Protein AF-A0A937IEF8-F1 (afdb_monomer_lite)

Foldseek 3Di:
DPDPPQADDDFDDDQLDDPFLLAQEEEEAEADCVVVVLLRVLLQLLLVVLCVVSVPPHYYYYDHNPDDDPDDPRHQYEEDQDPVSQAVVLVVAEDLSYEYDDDHDGYAYDHPLLLQLQVQVQVVCVVVVAQEAEEEEPCRVVCVVSHDPNHHYHYQDPPDDLVSLCVSFCQVVQVVVVVVVCVVDPDDDDRARDGDPSHQEYEYEYQEQVRLLSSLCSQCPVRVHDHAAEYECSNYQWDHDPCSCVVSVYKYQWFDDPQPPHGGVSSSLSSQNSNVSNVVSVCSSSPHAAWGQTRTFIWGDDSGYIRTHGHID

pLDDT: mean 86.47, std 10.02, range [25.86, 97.69]

Secondary structure (DSSP, 8-state):
----TTS--------TT-S----SEEEEEE--TTTSHHHHHHHHHHHHHHHHHTT--SEEEEEETTS-----TTPEEE---SHHHHHHHHTT---TTEEBSS--SSS-BPPPHHHHHHHHHHHHHHHHT-SEEEEESTTHHHHGGGS-TTSEEEEPPSSP-HHHHHHHTTHHHHHHHHHHHHHH-SS-PPP-----SS--EEEE--SSHHHHHHHHHIIIIIT---PEEEEE-TT-SBPPPHHHHHHHTEEEEE--S--TTTTBHHHHHHHHHHHHHHHHHHHHHTT--EEEE-SS-EEEE-SS-EEEE-EE-

Structure (mmCIF, N/CA/C/O backbone):
data_AF-A0A937IEF8-F1
#
_entry.id   AF-A0A937IEF8-F1
#
loop_
_atom_site.group_PDB
_atom_site.id
_atom_site.type_symbol
_atom_site.label_atom_id
_atom_site.label_alt_id
_atom_site.label_comp_id
_atom_site.label_asym_id
_atom_site.label_entity_id
_atom_site.label_seq_id
_atom_site.pdbx_PDB_ins_code
_atom_site.Cartn_x
_atom_site.Cartn_y
_atom_site.Cartn_z
_atom_site.occupancy
_atom_site.B_iso_or_equiv
_atom_site.auth_seq_id
_atom_site.auth_comp_id
_atom_site.auth_asym_id
_atom_site.auth_atom_id
_atom_site.pdbx_PDB_model_num
ATOM 1 N N . MET A 1 1 ? -22.829 -6.798 -10.443 1.00 25.86 1 MET A N 1
ATOM 2 C CA . MET A 1 1 ? -22.342 -7.378 -9.174 1.00 25.86 1 MET A CA 1
ATOM 3 C C . MET A 1 1 ? -21.282 -6.442 -8.623 1.00 25.86 1 MET A C 1
ATOM 5 O O . MET A 1 1 ? -20.379 -6.134 -9.391 1.00 25.86 1 MET A O 1
ATOM 9 N N . PRO A 1 2 ? -21.373 -5.938 -7.384 1.00 32.66 2 PRO A N 1
ATOM 10 C CA . PRO A 1 2 ? -20.267 -5.210 -6.787 1.00 32.66 2 PRO A CA 1
ATOM 11 C C . PRO A 1 2 ? -19.342 -6.242 -6.138 1.00 32.66 2 PRO A C 1
ATOM 13 O O . PRO A 1 2 ? -19.541 -6.623 -4.990 1.00 32.66 2 PRO A O 1
ATOM 16 N N . ILE A 1 3 ? -18.393 -6.757 -6.919 1.00 44.50 3 ILE A N 1
ATOM 17 C CA . ILE A 1 3 ? -17.233 -7.464 -6.370 1.00 44.50 3 ILE A CA 1
ATOM 18 C C . ILE A 1 3 ? -16.432 -6.421 -5.584 1.00 44.50 3 ILE A C 1
ATOM 20 O O . ILE A 1 3 ? -16.375 -5.254 -5.980 1.00 44.50 3 ILE A O 1
ATOM 24 N N . ASP A 1 4 ? -15.865 -6.809 -4.448 1.00 53.78 4 ASP A N 1
ATOM 25 C CA . ASP A 1 4 ? -14.920 -5.972 -3.723 1.00 53.78 4 ASP A CA 1
ATOM 26 C C . ASP A 1 4 ? -13.723 -5.650 -4.614 1.00 53.78 4 ASP A C 1
ATOM 28 O O . ASP A 1 4 ? -12.786 -6.432 -4.723 1.00 53.78 4 ASP A O 1
ATOM 32 N N . ASN A 1 5 ? -13.758 -4.485 -5.273 1.00 70.44 5 ASN A N 1
ATOM 33 C CA . ASN A 1 5 ? -12.730 -4.092 -6.240 1.00 70.44 5 ASN A CA 1
ATOM 34 C C . ASN A 1 5 ? -11.321 -4.027 -5.631 1.00 70.44 5 ASN A C 1
ATOM 36 O O . ASN A 1 5 ? -10.366 -3.989 -6.396 1.00 70.44 5 ASN A O 1
ATOM 40 N N . LEU A 1 6 ? -11.194 -4.038 -4.299 1.00 80.00 6 LEU A N 1
ATOM 41 C CA . LEU A 1 6 ? -9.928 -4.009 -3.568 1.00 80.00 6 LEU A CA 1
ATOM 42 C C . LEU A 1 6 ? -9.452 -5.387 -3.080 1.00 80.00 6 LEU A C 1
ATOM 44 O 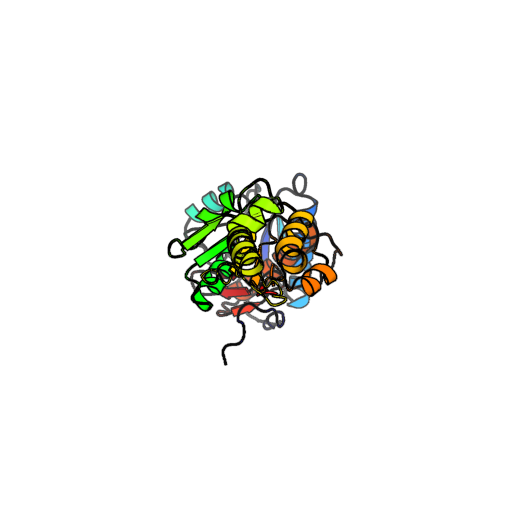O . LEU A 1 6 ? -8.317 -5.484 -2.642 1.00 80.00 6 LEU A O 1
ATOM 48 N N . ALA A 1 7 ? -10.256 -6.448 -3.156 1.00 85.56 7 ALA A N 1
ATOM 49 C CA . ALA A 1 7 ? -9.794 -7.780 -2.765 1.00 85.56 7 ALA A CA 1
ATOM 50 C C . ALA A 1 7 ? -8.836 -8.332 -3.827 1.00 85.56 7 ALA A C 1
ATOM 52 O O . ALA A 1 7 ? -9.079 -8.160 -5.029 1.00 85.56 7 ALA A O 1
ATOM 53 N N . PHE A 1 8 ? -7.765 -9.012 -3.421 1.00 85.50 8 PHE A N 1
ATOM 54 C CA . PHE A 1 8 ? -6.943 -9.740 -4.384 1.00 85.50 8 PHE A CA 1
ATOM 55 C C . PHE A 1 8 ? -7.647 -10.988 -4.866 1.00 85.50 8 PHE A C 1
ATOM 57 O O . PHE A 1 8 ? -8.288 -11.717 -4.117 1.00 85.50 8 PHE A O 1
ATOM 64 N N . THR A 1 9 ? -7.521 -11.216 -6.162 1.00 83.00 9 THR A N 1
ATOM 65 C CA . THR A 1 9 ? -8.141 -12.347 -6.843 1.00 83.00 9 THR A CA 1
ATOM 66 C C . THR A 1 9 ? -7.096 -13.089 -7.650 1.00 83.00 9 THR A C 1
ATOM 68 O O . THR A 1 9 ? -7.015 -14.309 -7.580 1.00 83.00 9 THR A O 1
ATOM 71 N N . THR A 1 10 ? -6.279 -12.352 -8.399 1.00 85.50 10 THR A N 1
ATOM 72 C CA . THR A 1 10 ? -5.110 -12.853 -9.117 1.00 85.50 10 THR A CA 1
ATOM 73 C C . THR A 1 10 ? -4.341 -11.679 -9.732 1.00 85.50 10 THR A C 1
ATOM 75 O O . THR A 1 10 ? -4.864 -10.562 -9.821 1.00 85.50 10 THR A O 1
ATOM 78 N N . ILE A 1 11 ? -3.124 -11.942 -10.204 1.00 88.44 11 ILE A N 1
ATOM 79 C CA . ILE A 1 11 ? -2.364 -11.018 -11.051 1.00 88.44 11 ILE A CA 1
ATOM 80 C C . ILE A 1 11 ? -3.044 -10.923 -12.418 1.00 88.44 11 ILE A C 1
ATOM 82 O O . ILE A 1 11 ? -3.537 -11.910 -12.967 1.00 88.44 11 ILE A O 1
ATOM 86 N N . SER A 1 12 ? -3.037 -9.737 -13.017 1.00 87.62 12 SER A N 1
ATOM 87 C CA . SER A 1 12 ? -3.538 -9.555 -14.377 1.00 87.62 12 SER A CA 1
ATOM 88 C C . SER A 1 12 ? -2.744 -10.355 -15.406 1.00 87.62 12 SER A C 1
ATOM 90 O O . SER A 1 12 ? -1.527 -10.234 -15.523 1.00 87.62 12 SER A O 1
ATOM 92 N N . ASN A 1 13 ? -3.461 -11.131 -16.219 1.00 85.94 13 ASN A N 1
ATOM 93 C CA . ASN A 1 13 ? -2.874 -11.860 -17.335 1.00 85.94 13 ASN A CA 1
ATOM 94 C C . ASN A 1 13 ? -2.658 -10.919 -18.529 1.00 85.94 13 ASN A C 1
ATOM 96 O O . ASN A 1 13 ? -3.552 -10.718 -19.353 1.00 85.94 13 ASN A O 1
ATOM 100 N N . VAL A 1 14 ? -1.469 -10.326 -18.607 1.00 83.88 14 VAL A N 1
ATOM 101 C CA . VAL A 1 14 ? -1.066 -9.470 -19.726 1.00 83.88 14 VAL A CA 1
ATOM 102 C C . VAL A 1 14 ? -0.549 -10.336 -20.889 1.00 83.88 14 VAL A C 1
ATOM 104 O O . VAL A 1 14 ? 0.192 -11.293 -20.646 1.00 83.88 14 VAL A O 1
ATOM 107 N N . PRO A 1 15 ? -0.906 -10.045 -22.160 1.00 81.81 15 PRO A N 1
ATOM 108 C CA . PRO A 1 15 ? -0.427 -10.823 -23.301 1.00 81.81 15 PRO A CA 1
ATOM 109 C C . PRO A 1 15 ? 1.106 -10.890 -23.351 1.00 81.81 15 PRO A C 1
ATOM 111 O O . PRO A 1 15 ? 1.778 -9.872 -23.461 1.00 81.81 15 PRO A O 1
ATOM 114 N N . LYS A 1 16 ? 1.655 -12.108 -23.309 1.00 74.75 16 LYS A N 1
ATOM 115 C CA . LYS A 1 16 ? 3.094 -12.375 -23.102 1.00 74.75 16 LYS A CA 1
ATOM 116 C C . LYS A 1 16 ? 3.974 -12.236 -24.355 1.00 74.75 16 LYS A C 1
ATOM 118 O O . LYS A 1 16 ? 5.157 -12.525 -24.312 1.00 74.75 16 LYS A O 1
ATOM 123 N N . ASN A 1 17 ? 3.394 -11.906 -25.508 1.00 62.78 17 ASN A N 1
ATOM 124 C CA . ASN A 1 17 ? 4.082 -11.893 -26.807 1.00 62.78 17 ASN A CA 1
ATOM 125 C C . ASN A 1 17 ? 3.582 -10.735 -27.678 1.00 62.78 17 ASN A C 1
ATOM 127 O O . ASN A 1 17 ? 3.226 -10.924 -28.841 1.00 62.78 17 ASN A O 1
ATOM 131 N N . LEU A 1 18 ? 3.508 -9.534 -27.109 1.00 66.69 18 LEU A N 1
ATOM 132 C CA . LEU A 1 18 ? 3.178 -8.347 -27.890 1.00 66.69 18 LEU A CA 1
ATOM 133 C C . LEU A 1 18 ? 4.360 -8.021 -28.815 1.00 66.69 18 LEU A C 1
ATOM 135 O O . LEU A 1 18 ? 5.498 -7.871 -28.373 1.00 66.69 18 LEU A O 1
ATOM 139 N N . THR A 1 19 ? 4.096 -7.986 -30.122 1.00 55.12 19 THR A N 1
ATOM 140 C CA . THR A 1 19 ? 5.089 -7.754 -31.186 1.00 55.12 19 THR A CA 1
ATOM 141 C C . THR A 1 19 ? 5.576 -6.305 -31.266 1.00 55.12 19 THR A C 1
ATOM 143 O O . THR A 1 19 ? 6.507 -6.029 -32.013 1.00 55.12 19 THR A O 1
ATOM 146 N N . GLU A 1 20 ? 4.981 -5.391 -30.495 1.00 52.16 20 GLU A N 1
ATOM 147 C CA . GLU A 1 20 ? 5.151 -3.940 -30.627 1.00 52.16 20 GLU A CA 1
ATOM 148 C C . GLU A 1 20 ? 5.401 -3.253 -29.271 1.00 52.16 20 GLU A C 1
ATOM 150 O O . GLU A 1 20 ? 4.732 -2.282 -28.914 1.00 52.16 20 GLU A O 1
ATOM 155 N N . SER A 1 21 ? 6.389 -3.723 -28.501 1.00 57.34 21 SER A N 1
ATOM 156 C CA . SER A 1 21 ? 6.986 -2.838 -27.492 1.00 57.34 21 SER A CA 1
ATOM 157 C C . SER A 1 21 ? 7.735 -1.733 -28.236 1.00 57.34 21 SER A C 1
ATOM 159 O O . SER A 1 21 ? 8.748 -1.997 -28.881 1.00 57.34 21 SER A O 1
ATOM 161 N N . ASN A 1 22 ? 7.251 -0.492 -28.147 1.00 62.25 22 ASN A N 1
ATOM 162 C CA . ASN A 1 22 ? 7.941 0.676 -28.708 1.00 62.25 22 ASN A CA 1
ATOM 163 C C . ASN A 1 22 ? 9.268 0.993 -27.989 1.00 62.25 22 ASN A C 1
ATOM 165 O O . ASN A 1 22 ? 10.046 1.811 -28.479 1.00 62.25 22 ASN A O 1
ATOM 169 N N . ALA A 1 23 ? 9.512 0.383 -26.826 1.00 69.62 23 ALA A N 1
ATOM 170 C CA . ALA A 1 23 ? 10.739 0.562 -26.065 1.00 69.62 23 ALA A CA 1
ATOM 171 C C . ALA A 1 23 ? 11.832 -0.379 -26.580 1.00 69.62 23 ALA A C 1
ATOM 173 O O . ALA A 1 23 ? 11.565 -1.567 -26.766 1.00 69.62 23 ALA A O 1
ATOM 174 N N . PHE A 1 24 ? 13.059 0.118 -26.763 1.00 77.12 24 PHE A N 1
ATOM 175 C CA . PHE A 1 24 ? 14.218 -0.738 -27.058 1.00 77.12 24 PHE A CA 1
ATOM 176 C C . PHE A 1 24 ? 14.724 -1.461 -25.809 1.00 77.12 24 PHE A C 1
ATOM 178 O O . PHE A 1 24 ? 15.060 -2.645 -25.876 1.00 77.12 24 PHE A O 1
ATOM 185 N N . GLU A 1 25 ? 14.724 -0.768 -24.674 1.00 90.44 25 GLU A N 1
ATOM 186 C CA . GLU A 1 25 ? 15.178 -1.260 -23.376 1.00 90.44 25 GLU A CA 1
ATOM 187 C C . GLU A 1 25 ? 14.359 -0.634 -22.242 1.00 90.44 25 GLU A C 1
ATOM 189 O O . GLU A 1 25 ? 13.791 0.451 -22.399 1.00 90.44 25 GLU A O 1
ATOM 194 N N . TYR A 1 26 ? 14.324 -1.322 -21.105 1.00 94.19 26 TYR A N 1
ATOM 195 C CA . TYR A 1 26 ? 13.776 -0.820 -19.851 1.00 94.19 26 TYR A CA 1
ATOM 196 C C . TYR A 1 26 ? 14.929 -0.440 -18.923 1.00 94.19 26 TYR A C 1
ATOM 198 O O . TYR A 1 26 ? 15.810 -1.258 -18.650 1.00 94.19 26 TYR A O 1
ATOM 206 N N . ILE A 1 27 ? 14.925 0.803 -18.456 1.00 95.06 27 ILE A N 1
ATOM 207 C CA . ILE A 1 27 ? 15.936 1.372 -17.568 1.00 95.06 27 ILE A CA 1
ATOM 208 C C . ILE A 1 27 ? 15.279 1.614 -16.216 1.00 95.06 27 ILE A C 1
ATOM 210 O O . ILE A 1 27 ? 14.333 2.391 -16.121 1.00 95.06 27 ILE A O 1
ATOM 214 N N . PHE A 1 28 ? 15.796 0.966 -15.182 1.00 96.38 28 PHE A N 1
ATOM 215 C CA . PHE A 1 28 ? 15.366 1.157 -13.805 1.00 96.38 28 PHE A CA 1
ATOM 216 C C . PHE A 1 28 ? 16.394 2.008 -13.066 1.00 96.38 28 PHE A C 1
ATOM 218 O O . PHE A 1 28 ? 17.543 1.593 -12.911 1.00 96.38 28 PHE A O 1
ATOM 225 N N . LEU A 1 29 ? 15.962 3.185 -12.626 1.00 95.00 29 LEU A N 1
ATOM 226 C CA . LEU A 1 29 ? 16.678 4.056 -11.704 1.00 95.00 29 LEU A CA 1
ATOM 227 C C . LEU A 1 29 ? 16.334 3.619 -10.281 1.00 95.00 29 LEU A C 1
ATOM 229 O O . LEU A 1 29 ? 15.196 3.795 -9.840 1.00 95.00 29 LEU A O 1
ATOM 233 N N . ILE A 1 30 ? 17.287 2.986 -9.607 1.00 94.50 30 ILE A N 1
ATOM 234 C CA . ILE A 1 30 ? 17.111 2.403 -8.274 1.00 94.50 30 ILE A CA 1
ATOM 235 C C . ILE A 1 30 ? 17.927 3.181 -7.235 1.00 94.50 30 ILE A C 1
ATOM 237 O O . ILE A 1 30 ? 18.973 3.716 -7.597 1.00 94.50 30 ILE A O 1
ATOM 241 N N . PRO A 1 31 ? 17.500 3.221 -5.960 1.00 91.88 31 PRO A N 1
ATOM 242 C CA . PRO A 1 31 ? 18.280 3.837 -4.889 1.00 91.88 31 PRO A CA 1
ATOM 243 C C . PRO A 1 31 ? 19.665 3.201 -4.764 1.00 91.88 31 PRO A C 1
ATOM 245 O O . PRO A 1 31 ? 19.801 1.994 -5.025 1.00 91.88 31 PRO A O 1
ATOM 248 N N . ASP A 1 32 ? 20.653 3.983 -4.311 1.00 83.88 32 ASP A N 1
ATOM 249 C CA . ASP A 1 32 ? 22.037 3.525 -4.144 1.00 83.88 32 ASP A CA 1
ATOM 250 C C . ASP A 1 32 ? 22.063 2.198 -3.361 1.00 83.88 32 ASP A C 1
ATOM 252 O O . ASP A 1 32 ? 21.677 2.157 -2.184 1.00 83.88 32 ASP A O 1
ATOM 256 N N . PRO A 1 33 ? 22.510 1.091 -3.986 1.00 80.56 33 PRO A N 1
ATOM 257 C CA . PRO A 1 33 ? 22.606 -0.199 -3.320 1.00 80.56 33 PRO A CA 1
ATOM 258 C C . PRO A 1 33 ? 23.505 -0.190 -2.078 1.00 80.56 33 PRO A C 1
ATOM 260 O O . PRO A 1 33 ? 23.345 -1.068 -1.237 1.00 80.56 33 PRO A O 1
ATOM 263 N N . ASN A 1 34 ? 24.427 0.770 -1.934 1.00 81.62 34 ASN A N 1
ATOM 264 C CA . ASN A 1 34 ? 25.261 0.889 -0.735 1.00 81.62 34 ASN A CA 1
ATOM 265 C C . ASN A 1 34 ? 24.474 1.391 0.485 1.00 81.62 34 ASN A C 1
ATOM 267 O O . ASN A 1 34 ? 24.792 1.018 1.613 1.00 81.62 34 ASN A O 1
ATOM 271 N N . GLU A 1 35 ? 23.454 2.225 0.273 1.00 83.81 35 GLU A N 1
ATOM 272 C CA . GLU A 1 35 ? 22.606 2.764 1.344 1.00 83.81 35 GLU A CA 1
ATOM 273 C C . GLU A 1 35 ? 21.341 1.918 1.550 1.00 83.81 35 GLU A C 1
ATOM 275 O O . GLU A 1 35 ? 20.875 1.739 2.676 1.00 83.81 35 GLU A O 1
ATOM 280 N N . TYR A 1 36 ? 20.808 1.345 0.466 1.00 88.19 36 TYR A N 1
ATOM 281 C CA . TYR A 1 36 ? 19.521 0.650 0.436 1.00 88.19 36 TYR A CA 1
ATOM 282 C C . TYR A 1 36 ? 19.637 -0.789 -0.088 1.00 88.19 36 TYR A C 1
ATOM 284 O O . TYR A 1 36 ? 18.759 -1.263 -0.811 1.00 88.19 36 TYR A O 1
ATOM 292 N N . GLU A 1 37 ? 20.697 -1.512 0.298 1.00 87.94 37 GLU A N 1
ATOM 293 C CA . GLU A 1 37 ? 21.050 -2.846 -0.227 1.00 87.94 37 GLU A CA 1
ATOM 294 C C . GLU A 1 37 ? 19.859 -3.810 -0.284 1.00 87.94 37 GLU A C 1
ATOM 296 O O . GLU A 1 37 ? 19.579 -4.406 -1.329 1.00 87.94 37 GLU A O 1
ATOM 301 N N . SER A 1 38 ? 19.124 -3.940 0.827 1.00 89.88 38 SER A N 1
ATOM 302 C CA . SER A 1 38 ? 17.963 -4.831 0.906 1.00 89.88 38 SER A CA 1
ATOM 303 C C . SER A 1 38 ? 16.890 -4.408 -0.098 1.00 89.88 38 SER A C 1
ATOM 305 O O . SER A 1 38 ? 16.523 -5.191 -0.975 1.00 89.88 38 SER A O 1
ATOM 307 N N . PHE A 1 39 ? 16.438 -3.152 -0.046 1.00 93.25 39 PHE A N 1
ATOM 308 C CA . PHE A 1 39 ? 15.413 -2.652 -0.962 1.00 93.25 39 PHE A CA 1
ATOM 309 C C . PHE A 1 39 ? 15.813 -2.872 -2.426 1.00 93.25 39 PHE A C 1
ATOM 311 O O . PHE A 1 39 ? 15.083 -3.528 -3.172 1.00 93.25 39 PHE A O 1
ATOM 318 N N . SER A 1 40 ? 17.000 -2.400 -2.815 1.00 94.25 40 SER A N 1
ATOM 319 C CA . SER A 1 40 ? 17.479 -2.452 -4.196 1.00 94.25 40 SER A CA 1
ATOM 320 C C . SER A 1 40 ? 17.654 -3.888 -4.692 1.00 94.25 40 SER A C 1
ATOM 322 O O . SER A 1 40 ? 17.333 -4.175 -5.846 1.00 94.25 40 SER A O 1
ATOM 324 N N . THR A 1 41 ? 18.089 -4.817 -3.838 1.00 94.25 41 THR A N 1
ATOM 325 C CA . THR A 1 41 ? 18.223 -6.238 -4.197 1.00 94.25 41 THR A CA 1
ATOM 326 C C . THR A 1 41 ? 16.864 -6.887 -4.448 1.00 94.25 41 THR A C 1
ATOM 328 O O . THR A 1 41 ? 16.640 -7.482 -5.505 1.00 94.25 41 THR A O 1
ATOM 331 N N . TYR A 1 42 ? 15.927 -6.766 -3.504 1.00 94.81 42 TYR A N 1
ATOM 332 C CA . TYR A 1 42 ? 14.622 -7.421 -3.625 1.00 94.81 42 TYR A CA 1
ATOM 333 C C . TYR A 1 42 ? 13.758 -6.780 -4.710 1.00 94.81 42 TYR A C 1
ATOM 335 O O . TYR A 1 42 ? 13.083 -7.502 -5.442 1.00 94.81 42 TYR A O 1
ATOM 343 N N . TYR A 1 43 ? 13.852 -5.462 -4.896 1.00 96.00 43 TYR A N 1
ATOM 344 C CA . TYR A 1 43 ? 13.233 -4.768 -6.021 1.00 96.00 43 TYR A CA 1
ATOM 345 C C . TYR A 1 43 ? 13.711 -5.325 -7.369 1.00 96.00 43 TYR A C 1
ATOM 347 O O . TYR A 1 43 ? 12.891 -5.730 -8.195 1.00 96.00 43 TYR A O 1
ATOM 355 N N . GLN A 1 44 ? 15.026 -5.450 -7.574 1.00 96.44 44 GLN A N 1
ATOM 356 C CA . GLN A 1 44 ? 15.589 -6.035 -8.797 1.00 96.44 44 GLN A CA 1
ATOM 357 C C . GLN A 1 44 ? 15.127 -7.480 -9.026 1.00 96.44 44 GLN A C 1
ATOM 359 O O . GLN A 1 44 ? 14.772 -7.840 -10.151 1.00 96.44 44 GLN A O 1
ATOM 364 N N . LEU A 1 45 ? 15.071 -8.305 -7.973 1.00 95.75 45 LEU A N 1
ATOM 365 C CA . LEU A 1 45 ? 14.543 -9.672 -8.060 1.00 95.75 45 LEU A CA 1
ATOM 366 C C . LEU A 1 45 ? 13.081 -9.694 -8.529 1.00 95.75 45 LEU A C 1
ATOM 368 O O . LEU A 1 45 ? 12.721 -10.515 -9.374 1.00 95.75 45 LEU A O 1
ATOM 372 N N . GLY A 1 46 ? 12.254 -8.776 -8.024 1.00 96.06 46 GLY A N 1
ATOM 373 C CA . GLY A 1 46 ? 10.865 -8.612 -8.451 1.00 96.06 46 GLY A CA 1
ATOM 374 C C . GLY A 1 46 ? 10.746 -8.245 -9.928 1.00 96.06 46 GLY A C 1
ATOM 375 O O . GLY A 1 46 ? 10.001 -8.887 -10.672 1.00 96.06 46 GLY A O 1
ATOM 376 N N . VAL A 1 47 ? 11.545 -7.268 -10.374 1.00 97.69 47 VAL A N 1
ATOM 377 C CA . VAL A 1 47 ? 11.620 -6.858 -11.786 1.00 97.69 47 VAL A CA 1
ATOM 378 C C . VAL A 1 47 ? 12.006 -8.046 -12.670 1.00 97.69 47 VAL A C 1
ATOM 380 O O . VAL A 1 47 ? 11.367 -8.290 -13.694 1.00 97.69 47 VAL A O 1
ATOM 383 N N . MET A 1 48 ? 13.023 -8.817 -12.273 1.00 97.38 48 MET A N 1
ATOM 384 C CA . MET A 1 48 ? 13.489 -9.979 -13.035 1.00 97.38 48 MET A CA 1
ATOM 385 C C . MET A 1 48 ? 12.449 -11.102 -13.090 1.00 97.38 48 MET A C 1
ATOM 387 O O . MET A 1 48 ? 12.309 -11.750 -14.128 1.00 97.38 48 MET A O 1
ATOM 391 N N . HIS A 1 49 ? 11.678 -11.310 -12.021 1.00 95.44 49 HIS A N 1
ATOM 392 C CA . HIS A 1 49 ? 10.572 -12.266 -12.039 1.00 95.44 49 HIS A CA 1
ATOM 393 C C . HIS A 1 49 ? 9.500 -11.866 -13.058 1.00 95.44 49 HIS A C 1
ATOM 395 O O . HIS A 1 49 ? 9.185 -12.656 -13.948 1.00 95.44 49 HIS A O 1
ATOM 401 N N . ALA A 1 50 ? 9.011 -10.624 -13.005 1.00 94.75 50 ALA A N 1
ATOM 402 C CA . ALA A 1 50 ? 8.038 -10.117 -13.974 1.00 94.75 50 ALA A CA 1
ATOM 403 C C . ALA A 1 50 ? 8.569 -10.177 -15.413 1.00 94.75 50 ALA A C 1
ATOM 405 O O . ALA A 1 50 ? 7.848 -10.569 -16.332 1.00 94.75 50 ALA A O 1
ATOM 406 N N . TYR A 1 51 ? 9.844 -9.834 -15.612 1.00 94.56 51 TYR A N 1
ATOM 407 C CA . TYR A 1 51 ? 10.520 -9.913 -16.905 1.00 94.56 51 TYR A CA 1
ATOM 408 C C . TYR A 1 51 ? 10.441 -11.323 -17.520 1.00 94.56 51 TYR A C 1
ATOM 410 O O . TYR A 1 51 ? 10.086 -11.471 -18.696 1.00 94.56 51 TYR A O 1
ATOM 418 N N . MET A 1 52 ? 10.708 -12.358 -16.716 1.00 93.19 52 MET A N 1
ATOM 419 C CA . MET A 1 52 ? 10.610 -13.762 -17.130 1.00 93.19 52 MET A CA 1
ATOM 420 C C . MET A 1 52 ? 9.155 -14.202 -17.355 1.00 93.19 52 MET A C 1
ATOM 422 O O . MET A 1 52 ? 8.842 -14.796 -18.392 1.00 93.19 52 MET A O 1
ATOM 426 N N . ASP A 1 53 ? 8.252 -13.869 -16.432 1.00 92.25 53 ASP A N 1
ATOM 427 C CA . ASP A 1 53 ? 6.833 -14.250 -16.467 1.00 92.25 53 ASP A CA 1
ATOM 428 C C . ASP A 1 53 ? 6.090 -13.723 -17.696 1.00 92.25 53 ASP A C 1
ATOM 430 O O . ASP A 1 53 ? 5.265 -14.429 -18.303 1.00 92.25 53 ASP A O 1
ATOM 434 N N . LEU A 1 54 ? 6.390 -12.471 -18.049 1.00 90.25 54 LEU A N 1
ATOM 435 C CA . LEU A 1 54 ? 5.823 -11.738 -19.177 1.00 90.25 54 LEU A CA 1
ATOM 436 C C . LEU A 1 54 ? 6.559 -12.028 -20.493 1.00 90.25 54 LEU A C 1
ATOM 438 O O . LEU A 1 54 ? 6.103 -11.575 -21.540 1.00 90.25 54 LEU A O 1
ATOM 442 N N . LYS A 1 55 ? 7.653 -12.808 -20.459 1.00 91.06 55 LYS A N 1
ATOM 443 C CA . LYS A 1 55 ? 8.482 -13.187 -21.621 1.00 91.06 55 LYS A CA 1
ATOM 444 C C . LYS A 1 55 ? 8.969 -11.982 -22.430 1.00 91.06 55 LYS A C 1
ATOM 446 O O . LYS A 1 55 ? 8.950 -11.979 -23.665 1.00 91.06 55 LYS A O 1
ATOM 451 N N . ILE A 1 56 ? 9.402 -10.945 -21.725 1.00 89.50 56 ILE A N 1
ATOM 452 C CA . ILE A 1 56 ? 9.861 -9.697 -22.332 1.00 89.50 56 ILE A CA 1
ATOM 453 C C . ILE A 1 56 ? 11.177 -9.957 -23.074 1.00 89.50 56 ILE A C 1
ATOM 455 O O . ILE A 1 56 ? 12.053 -10.662 -22.583 1.00 89.50 56 ILE A O 1
ATOM 459 N N . LYS A 1 57 ? 11.300 -9.417 -24.292 1.00 88.56 57 LYS A N 1
ATOM 460 C CA . LYS A 1 57 ? 12.483 -9.607 -25.154 1.00 88.56 57 LYS A CA 1
ATOM 461 C C . LYS A 1 57 ? 13.478 -8.448 -25.096 1.00 88.56 57 LYS A C 1
ATOM 463 O O . LYS A 1 57 ? 14.634 -8.619 -25.468 1.00 88.56 57 LYS A O 1
ATOM 468 N N . ASN A 1 58 ? 13.011 -7.264 -24.708 1.00 89.31 58 ASN A N 1
ATOM 469 C CA . ASN A 1 58 ? 13.834 -6.065 -24.580 1.00 89.31 58 ASN A CA 1
ATOM 470 C C . ASN A 1 58 ? 14.779 -6.181 -23.387 1.00 89.31 58 ASN A C 1
ATOM 472 O O . ASN A 1 58 ? 14.397 -6.740 -22.369 1.00 89.31 58 ASN A O 1
ATOM 476 N N . SER A 1 59 ? 15.978 -5.607 -23.471 1.00 91.06 59 SER A N 1
ATOM 477 C CA . SER A 1 59 ? 16.905 -5.636 -22.338 1.00 91.06 59 SER A CA 1
ATOM 478 C C . SER A 1 59 ? 16.379 -4.825 -21.155 1.00 91.06 59 SER A C 1
ATOM 480 O O . SER A 1 59 ? 15.790 -3.760 -21.343 1.00 91.06 59 SER A O 1
ATOM 482 N N . VAL A 1 60 ? 16.658 -5.305 -19.945 1.00 94.38 60 VAL A N 1
ATOM 483 C CA . VAL A 1 60 ? 16.449 -4.577 -18.690 1.00 94.38 60 VAL A CA 1
ATOM 484 C C . VAL A 1 60 ? 17.812 -4.183 -18.129 1.00 94.38 60 VAL A C 1
ATOM 486 O O . VAL A 1 60 ? 18.727 -5.007 -18.107 1.00 94.38 60 VAL A O 1
ATOM 489 N N . LYS A 1 61 ? 17.955 -2.930 -17.699 1.00 93.94 61 LYS A N 1
ATOM 490 C CA . LYS A 1 61 ? 19.171 -2.399 -17.075 1.00 93.94 61 LYS A CA 1
ATOM 491 C C . LYS A 1 61 ? 18.826 -1.664 -15.787 1.00 93.94 61 LYS A C 1
ATOM 493 O O . LYS A 1 61 ? 17.789 -1.008 -15.716 1.00 93.94 61 LYS A O 1
ATOM 498 N N . PHE A 1 62 ? 19.725 -1.746 -14.816 1.00 94.12 62 PHE A N 1
ATOM 499 C CA . PHE A 1 62 ? 19.622 -1.056 -13.535 1.00 94.12 62 PHE A CA 1
ATOM 500 C C . PHE A 1 62 ? 20.748 -0.036 -13.421 1.00 94.12 62 PHE A C 1
ATOM 502 O O . PHE A 1 62 ? 21.897 -0.349 -13.736 1.00 94.12 62 PHE A O 1
ATOM 509 N N . PHE A 1 63 ? 20.405 1.167 -12.985 1.00 92.38 63 PHE A N 1
ATOM 510 C CA . PHE A 1 63 ? 21.341 2.248 -12.710 1.00 92.38 63 PHE A CA 1
ATOM 511 C C . PHE A 1 63 ? 20.990 2.866 -11.366 1.00 92.38 63 PHE A C 1
ATOM 513 O O . PHE A 1 63 ? 19.820 2.885 -10.984 1.00 92.38 63 PHE A O 1
ATOM 520 N N . ASP A 1 64 ? 21.998 3.384 -10.676 1.00 89.75 64 ASP A N 1
ATOM 521 C CA . ASP A 1 64 ? 21.759 4.242 -9.523 1.00 89.75 64 ASP A CA 1
ATOM 522 C C . ASP A 1 64 ? 20.976 5.487 -9.964 1.00 89.75 64 ASP A C 1
ATOM 524 O O . ASP A 1 64 ? 21.248 6.056 -11.025 1.00 89.75 64 ASP A O 1
ATOM 528 N N . GLU A 1 65 ? 19.996 5.896 -9.166 1.00 88.38 65 GLU A N 1
ATOM 529 C CA . GLU A 1 65 ? 19.141 7.036 -9.472 1.00 88.38 65 GLU A CA 1
ATOM 530 C C . GLU A 1 65 ? 19.941 8.330 -9.656 1.00 88.38 65 GLU A C 1
ATOM 532 O O . GLU A 1 65 ? 19.649 9.087 -10.578 1.00 88.38 65 GLU A O 1
ATOM 537 N N . GLY A 1 66 ? 21.039 8.522 -8.914 1.00 78.50 66 GLY A N 1
ATOM 538 C CA . GLY A 1 66 ? 21.931 9.678 -9.071 1.00 78.50 66 GLY A CA 1
ATOM 539 C C . GLY A 1 66 ? 22.782 9.693 -10.351 1.00 78.50 66 GLY A C 1
ATOM 540 O O . GLY A 1 66 ? 23.512 10.659 -10.595 1.00 78.50 66 GLY A O 1
ATOM 541 N N . SER A 1 67 ? 22.725 8.646 -11.180 1.00 77.62 67 SER A N 1
ATOM 542 C CA . SER A 1 67 ? 23.564 8.520 -12.375 1.00 77.62 67 SER A CA 1
ATOM 543 C C . SER A 1 67 ? 23.071 9.378 -13.544 1.00 77.62 67 SER A C 1
ATOM 545 O O . SER A 1 67 ? 21.887 9.415 -13.875 1.00 77.62 67 SER A O 1
ATOM 547 N N . SER A 1 68 ? 24.003 10.003 -14.270 1.00 70.25 68 SER A N 1
ATOM 548 C CA . SER A 1 68 ? 23.693 10.640 -15.553 1.00 70.25 68 SER A CA 1
ATOM 549 C C . SER A 1 68 ? 23.360 9.580 -16.606 1.00 70.25 68 SER A C 1
ATOM 551 O O . SER A 1 68 ? 24.229 8.800 -17.003 1.00 70.25 68 SER A O 1
ATOM 553 N N . LEU A 1 69 ? 22.113 9.557 -17.077 1.00 69.69 69 LEU A N 1
ATOM 554 C CA . LEU A 1 69 ? 21.677 8.647 -18.133 1.00 69.69 69 LEU A CA 1
ATOM 555 C C . LEU A 1 69 ? 21.938 9.236 -19.527 1.00 69.69 69 LEU A C 1
ATOM 557 O O . LEU A 1 69 ? 21.219 10.135 -19.965 1.00 69.69 69 LEU A O 1
ATOM 561 N N . ASP A 1 70 ? 22.852 8.630 -20.287 1.00 61.59 70 ASP A N 1
ATOM 562 C CA . ASP A 1 70 ? 22.877 8.751 -21.753 1.00 61.59 70 ASP A CA 1
ATOM 563 C C . ASP A 1 70 ? 21.789 7.838 -22.348 1.00 61.59 70 ASP A C 1
ATOM 565 O O . ASP A 1 70 ? 22.056 6.798 -22.953 1.00 61.59 70 ASP A O 1
ATOM 569 N N . SER A 1 71 ? 20.522 8.171 -22.090 1.00 61.06 71 SER A N 1
ATOM 570 C CA . SER A 1 71 ? 19.397 7.384 -22.605 1.00 61.06 71 SER A CA 1
ATOM 571 C C . SER A 1 71 ? 19.167 7.658 -24.096 1.00 61.06 71 SER A C 1
ATOM 573 O O . SER A 1 71 ? 19.104 8.804 -24.544 1.00 61.06 71 SER A O 1
ATOM 575 N N . ASN A 1 72 ? 19.009 6.593 -24.884 1.00 61.41 72 ASN A N 1
ATOM 576 C CA . ASN A 1 72 ? 18.531 6.711 -26.259 1.00 61.41 72 ASN A CA 1
ATOM 577 C C . ASN A 1 72 ? 17.049 7.132 -26.250 1.00 61.41 72 ASN A C 1
ATOM 579 O O . ASN A 1 72 ? 16.296 6.737 -25.364 1.00 61.41 72 ASN A O 1
ATOM 583 N N . GLN A 1 73 ? 16.586 7.860 -27.276 1.00 62.34 73 GLN A N 1
ATOM 584 C CA . GLN A 1 73 ? 15.218 8.425 -27.348 1.00 62.34 73 GLN A CA 1
ATOM 585 C C . GLN A 1 73 ? 14.057 7.407 -27.221 1.00 62.34 73 GLN A C 1
ATOM 587 O O . GLN A 1 73 ? 12.905 7.803 -27.060 1.00 62.34 73 GLN A O 1
ATOM 592 N N . ASN A 1 74 ? 14.345 6.104 -27.266 1.00 74.56 74 ASN A N 1
ATOM 593 C CA . ASN A 1 74 ? 13.370 5.013 -27.233 1.00 74.56 74 ASN A CA 1
ATOM 594 C C . ASN A 1 74 ? 13.547 4.072 -26.019 1.00 74.56 74 ASN A C 1
ATOM 596 O O . ASN A 1 74 ? 13.030 2.953 -26.036 1.00 74.56 74 ASN A O 1
ATOM 600 N N . SER A 1 75 ? 14.282 4.473 -24.979 1.00 89.38 75 SER A N 1
ATOM 601 C CA . SER A 1 75 ? 14.337 3.728 -23.711 1.00 89.38 75 SER A CA 1
ATOM 602 C C . SER A 1 75 ? 13.116 4.063 -22.843 1.00 89.38 75 SER A C 1
ATOM 604 O O . SER A 1 75 ? 12.642 5.200 -22.845 1.00 89.38 75 SER A O 1
ATOM 606 N N . PHE A 1 76 ? 12.584 3.075 -22.118 1.00 92.50 76 PHE A N 1
ATOM 607 C CA . PHE A 1 76 ? 11.508 3.284 -21.146 1.00 92.50 76 PHE A CA 1
ATOM 608 C C . PHE A 1 76 ? 12.104 3.350 -19.744 1.00 92.50 76 PHE A C 1
ATOM 610 O O . PHE A 1 76 ? 12.741 2.395 -19.305 1.00 92.50 76 PHE A O 1
ATOM 617 N N . ILE A 1 77 ? 11.909 4.471 -19.059 1.00 93.94 77 ILE A N 1
ATOM 618 C CA . ILE A 1 77 ? 12.530 4.770 -17.771 1.00 93.94 77 ILE A CA 1
ATOM 619 C C . ILE A 1 77 ? 11.520 4.523 -16.648 1.00 93.94 77 ILE A C 1
ATOM 621 O O . ILE A 1 77 ? 10.362 4.939 -16.725 1.00 93.94 77 ILE A O 1
ATOM 625 N N . ILE A 1 78 ? 11.969 3.833 -15.606 1.00 96.50 78 ILE A N 1
ATOM 626 C CA . ILE A 1 78 ? 11.227 3.576 -14.378 1.00 96.50 78 ILE A CA 1
ATOM 627 C C . ILE A 1 78 ? 12.071 4.078 -13.209 1.00 96.50 78 ILE A C 1
ATOM 629 O O . ILE A 1 78 ? 13.243 3.727 -13.109 1.00 96.50 78 ILE A O 1
ATOM 633 N N . GLY A 1 79 ? 11.474 4.876 -12.331 1.00 95.44 79 GLY A N 1
ATOM 634 C CA . GLY A 1 79 ? 12.183 5.603 -11.278 1.00 95.44 79 GLY A CA 1
ATOM 635 C C . GLY A 1 79 ? 12.423 7.065 -11.667 1.00 95.44 79 GLY A C 1
ATOM 636 O O . GLY A 1 79 ? 11.920 7.511 -12.703 1.00 95.44 79 GLY A O 1
ATOM 637 N N . PRO A 1 80 ? 13.159 7.834 -10.853 1.00 95.06 80 PRO A N 1
ATOM 638 C CA . PRO A 1 80 ? 13.779 7.445 -9.587 1.00 95.06 80 PRO A CA 1
ATOM 639 C C . PRO A 1 80 ? 12.756 7.365 -8.442 1.00 95.06 80 PRO A C 1
ATOM 641 O O . PRO A 1 80 ? 11.551 7.545 -8.660 1.00 95.06 80 PRO A O 1
ATOM 644 N N . PHE A 1 81 ? 13.238 7.055 -7.240 1.00 95.31 81 PHE A N 1
ATOM 645 C CA . PHE A 1 81 ? 12.454 6.985 -6.006 1.00 95.31 81 PHE A CA 1
ATOM 646 C C . PHE A 1 81 ? 12.643 8.232 -5.144 1.00 95.31 81 PHE A C 1
ATOM 648 O O . PHE A 1 81 ? 11.674 8.684 -4.520 1.00 95.31 81 PHE A O 1
ATOM 655 N N . ASP A 1 82 ? 13.854 8.799 -5.118 1.00 93.62 82 ASP A N 1
ATOM 656 C CA . ASP A 1 82 ? 14.140 10.017 -4.360 1.00 93.62 82 ASP A CA 1
ATOM 657 C C . ASP A 1 82 ? 13.204 11.175 -4.777 1.00 93.62 82 ASP A C 1
ATOM 659 O O . ASP A 1 82 ? 13.128 11.515 -5.964 1.00 93.62 82 ASP A O 1
ATOM 663 N N . PRO A 1 83 ? 12.484 11.810 -3.828 1.00 94.69 83 PRO A N 1
ATOM 664 C CA . PRO A 1 83 ? 11.550 12.887 -4.139 1.00 94.69 83 PRO A CA 1
ATOM 665 C C . PRO A 1 83 ? 12.171 14.065 -4.900 1.00 94.69 83 PRO A C 1
ATOM 667 O O . PRO A 1 83 ? 11.501 14.637 -5.760 1.00 94.69 83 PRO A O 1
ATOM 670 N N . MET A 1 84 ? 13.425 14.437 -4.608 1.00 93.12 84 MET A N 1
ATOM 671 C CA . MET A 1 84 ? 14.068 15.570 -5.280 1.00 93.12 84 MET A CA 1
ATOM 672 C C . MET A 1 84 ? 14.395 15.217 -6.728 1.00 93.12 84 MET A C 1
ATOM 674 O O . MET A 1 84 ? 14.166 16.018 -7.633 1.00 93.12 84 MET A O 1
ATOM 678 N N . GLN A 1 85 ? 14.896 14.008 -6.973 1.00 93.06 85 GLN A N 1
ATOM 679 C CA . GLN A 1 85 ? 15.168 13.551 -8.331 1.00 93.06 85 GLN A CA 1
ATOM 680 C C . GLN A 1 85 ? 13.886 13.367 -9.150 1.00 93.06 85 GLN A C 1
ATOM 682 O O . GLN A 1 85 ? 13.845 13.717 -10.333 1.00 93.06 85 GLN A O 1
ATOM 687 N N . VAL A 1 86 ? 12.817 12.880 -8.514 1.00 94.94 86 VAL A N 1
ATOM 688 C CA . VAL A 1 86 ? 11.482 12.805 -9.118 1.00 94.94 86 VAL A CA 1
ATOM 689 C C . VAL A 1 86 ? 11.004 14.192 -9.528 1.00 94.94 86 VAL A C 1
ATOM 691 O O . VAL A 1 86 ? 10.550 14.359 -10.656 1.00 94.94 86 VAL A O 1
ATOM 694 N N . GLU A 1 87 ? 11.154 15.199 -8.667 1.00 94.94 87 GLU A N 1
ATOM 695 C CA . GLU A 1 87 ? 10.798 16.582 -8.991 1.00 94.94 87 GLU A CA 1
ATOM 696 C C . GLU A 1 87 ? 11.627 17.138 -10.161 1.00 94.94 87 GLU A C 1
ATOM 698 O O . GLU A 1 87 ? 11.073 17.776 -11.060 1.00 94.94 87 GLU A O 1
ATOM 703 N N . ILE A 1 88 ? 12.936 16.866 -10.198 1.00 91.81 88 ILE A N 1
ATOM 704 C CA . ILE A 1 88 ? 13.811 17.284 -11.304 1.00 91.81 88 ILE A CA 1
ATOM 705 C C . ILE A 1 88 ? 13.316 16.711 -12.634 1.00 91.81 88 ILE A C 1
ATOM 707 O O . ILE A 1 88 ? 13.165 17.470 -13.593 1.00 91.81 88 ILE A O 1
ATOM 711 N N . LEU A 1 89 ? 13.043 15.404 -12.703 1.00 91.12 89 LEU A N 1
ATOM 712 C CA . LEU A 1 89 ? 12.548 14.778 -13.932 1.00 91.12 89 LEU A CA 1
ATOM 713 C C . LEU A 1 89 ? 11.129 15.232 -14.280 1.00 91.12 89 LEU A C 1
ATOM 715 O O . LEU A 1 89 ? 10.835 15.486 -15.448 1.00 91.12 89 LEU A O 1
ATOM 719 N N . ASP A 1 90 ? 10.251 15.384 -13.290 1.00 93.62 90 ASP A N 1
ATOM 720 C CA . ASP A 1 90 ? 8.866 15.784 -13.530 1.00 93.62 90 ASP A CA 1
ATOM 721 C C . ASP A 1 90 ? 8.751 17.213 -14.089 1.00 93.62 90 ASP A C 1
ATOM 723 O O . ASP A 1 90 ? 7.856 17.514 -14.887 1.00 93.62 90 ASP A O 1
ATOM 727 N N . ASN A 1 91 ? 9.695 18.087 -13.729 1.00 92.81 91 ASN A N 1
ATOM 728 C CA . ASN A 1 91 ? 9.781 19.462 -14.220 1.00 92.81 91 ASN A CA 1
ATOM 729 C C . ASN A 1 91 ? 10.330 19.585 -15.654 1.00 92.81 91 ASN A C 1
ATOM 731 O O . ASN A 1 91 ? 10.202 20.650 -16.259 1.00 92.81 91 ASN A O 1
ATOM 735 N N . GLN A 1 92 ? 10.885 18.517 -16.240 1.00 90.25 92 GLN A N 1
ATOM 736 C CA . GLN A 1 92 ? 11.340 18.513 -17.642 1.00 90.25 92 GLN A CA 1
ATOM 737 C C . GLN A 1 92 ? 10.182 18.404 -18.650 1.00 90.25 92 GLN A C 1
ATOM 739 O O . GLN A 1 92 ? 10.381 18.579 -19.853 1.00 90.25 92 GLN A O 1
ATOM 744 N N . GLY A 1 93 ? 8.961 18.158 -18.166 1.00 86.00 93 GLY A N 1
ATOM 745 C CA . GLY A 1 93 ? 7.752 18.030 -18.972 1.00 86.00 93 GLY A CA 1
ATOM 746 C C . GLY A 1 93 ? 7.257 16.588 -19.079 1.00 86.00 93 GLY A C 1
ATOM 747 O O . GLY A 1 93 ? 7.842 15.656 -18.533 1.00 86.00 93 GLY A O 1
ATOM 748 N N . ALA A 1 94 ? 6.127 16.407 -19.765 1.00 86.69 94 ALA A N 1
ATOM 749 C CA . ALA A 1 94 ? 5.493 15.100 -19.896 1.00 86.69 94 ALA A CA 1
ATOM 750 C C . ALA A 1 94 ? 6.282 14.178 -20.841 1.00 86.69 94 ALA A C 1
ATOM 752 O O . ALA A 1 94 ? 6.494 14.500 -22.011 1.00 86.69 94 ALA A O 1
ATOM 753 N N . ASN A 1 95 ? 6.627 12.991 -20.353 1.00 87.50 95 ASN A N 1
ATOM 754 C CA . ASN A 1 95 ? 7.318 11.932 -21.066 1.00 87.50 95 ASN A CA 1
ATOM 755 C C . ASN A 1 95 ? 6.460 10.655 -21.052 1.00 87.50 95 ASN A C 1
ATOM 757 O O . ASN A 1 95 ? 6.081 10.132 -20.006 1.00 87.50 95 ASN A O 1
ATOM 761 N N . LEU A 1 96 ? 6.126 10.144 -22.240 1.00 85.62 96 LEU A N 1
ATOM 762 C CA . LEU A 1 96 ? 5.280 8.953 -22.388 1.00 85.62 96 LEU A CA 1
ATOM 763 C C . LEU A 1 96 ? 6.011 7.637 -22.086 1.00 85.62 96 LEU A C 1
ATOM 765 O O . LEU A 1 96 ? 5.340 6.624 -21.879 1.00 85.62 96 LEU A O 1
ATOM 769 N N . ASN A 1 97 ? 7.345 7.669 -22.062 1.00 89.50 97 ASN A N 1
ATOM 770 C CA . ASN A 1 97 ? 8.229 6.538 -21.792 1.00 89.50 97 ASN A CA 1
ATOM 771 C C . ASN A 1 97 ? 8.832 6.617 -20.378 1.00 89.50 97 ASN A C 1
ATOM 773 O O . ASN A 1 97 ? 9.953 6.168 -20.163 1.00 89.50 97 ASN A O 1
ATOM 777 N N . LEU A 1 98 ? 8.115 7.229 -19.433 1.00 92.44 98 LEU A N 1
ATOM 778 C CA . LEU A 1 98 ? 8.558 7.429 -18.056 1.00 92.44 98 LEU A CA 1
ATOM 779 C C . LEU A 1 98 ? 7.454 7.028 -17.072 1.00 92.44 98 LEU A C 1
ATOM 781 O O . LEU A 1 98 ? 6.296 7.427 -17.226 1.00 92.44 98 LEU A O 1
ATOM 785 N N . ILE A 1 99 ? 7.829 6.266 -16.044 1.00 96.12 99 ILE A N 1
ATOM 786 C CA . ILE A 1 99 ? 7.034 6.068 -14.828 1.00 96.12 99 ILE A CA 1
ATOM 787 C C . ILE A 1 99 ? 7.910 6.437 -13.632 1.00 96.12 99 ILE A C 1
ATOM 789 O O . ILE A 1 99 ? 8.896 5.761 -13.350 1.00 96.12 99 ILE A O 1
ATOM 793 N N . LEU A 1 100 ? 7.530 7.488 -12.912 1.00 97.06 100 LEU A N 1
ATOM 794 C CA . LEU A 1 100 ? 8.220 7.920 -11.696 1.00 97.06 100 LEU A CA 1
ATOM 795 C C . LEU A 1 100 ? 7.808 7.034 -10.510 1.00 97.06 100 LEU A C 1
ATOM 797 O O . LEU A 1 100 ? 6.643 6.646 -10.398 1.00 97.06 100 LEU A O 1
ATOM 801 N N . MET A 1 101 ? 8.739 6.727 -9.605 1.00 96.69 101 MET A N 1
ATOM 802 C CA . MET A 1 101 ? 8.480 5.874 -8.433 1.00 96.69 101 MET A CA 1
ATOM 803 C C . MET A 1 101 ? 8.254 6.691 -7.153 1.00 96.69 101 MET A C 1
ATOM 805 O O . MET A 1 101 ? 8.553 6.250 -6.045 1.00 96.69 101 MET A O 1
ATOM 809 N N . ASN A 1 102 ? 7.706 7.897 -7.310 1.00 95.81 102 ASN A N 1
ATOM 810 C CA . ASN A 1 102 ? 7.218 8.745 -6.229 1.00 95.81 102 ASN A CA 1
ATOM 811 C C . ASN A 1 102 ? 6.187 9.746 -6.770 1.00 95.81 102 ASN A C 1
ATOM 813 O O . ASN A 1 102 ? 5.957 9.830 -7.972 1.00 95.81 102 ASN A O 1
ATOM 817 N N . THR A 1 103 ? 5.553 10.513 -5.887 1.00 93.94 103 THR A N 1
ATOM 818 C CA . THR A 1 103 ? 4.497 11.465 -6.250 1.00 93.94 103 THR A CA 1
ATOM 819 C C . THR A 1 103 ? 4.986 12.500 -7.263 1.00 93.94 103 THR A C 1
ATOM 821 O O . THR A 1 103 ? 5.960 13.203 -7.012 1.00 93.94 103 THR A O 1
ATOM 824 N N . ALA A 1 104 ? 4.260 12.630 -8.373 1.00 94.62 104 ALA A N 1
ATOM 825 C CA . ALA A 1 104 ? 4.554 13.567 -9.453 1.00 94.62 104 ALA A CA 1
ATOM 826 C C . ALA A 1 104 ? 3.293 14.326 -9.897 1.00 94.62 104 ALA A C 1
ATOM 828 O O . ALA A 1 104 ? 2.167 13.963 -9.543 1.00 94.62 104 ALA A O 1
ATOM 829 N N . ARG A 1 105 ? 3.471 15.401 -10.667 1.00 92.25 105 ARG A N 1
ATOM 830 C CA . ARG A 1 105 ? 2.392 16.264 -11.172 1.00 92.25 105 ARG A CA 1
ATOM 831 C C . ARG A 1 105 ? 2.179 16.110 -12.673 1.00 92.25 105 ARG A C 1
ATOM 833 O O . ARG A 1 105 ? 1.028 16.059 -13.108 1.00 92.25 105 ARG A O 1
ATOM 840 N N . ASN A 1 106 ? 3.256 16.065 -13.457 1.00 91.75 106 ASN A N 1
ATOM 841 C CA . ASN A 1 106 ? 3.178 16.117 -14.921 1.00 91.75 106 ASN A CA 1
ATOM 842 C C . ASN A 1 106 ? 3.248 14.730 -15.569 1.00 91.75 106 ASN A C 1
ATOM 844 O O . ASN A 1 106 ? 2.615 14.494 -16.602 1.00 91.75 106 ASN A O 1
ATOM 848 N N . ASN A 1 107 ? 4.010 13.820 -14.969 1.00 93.69 107 ASN A N 1
ATOM 849 C CA . ASN A 1 107 ? 4.262 12.479 -15.474 1.00 93.69 107 ASN A CA 1
ATOM 850 C C . ASN A 1 107 ? 3.457 11.410 -14.734 1.00 93.69 107 ASN A C 1
ATOM 852 O O . ASN A 1 107 ? 2.919 11.622 -13.646 1.00 93.69 107 ASN A O 1
ATOM 856 N N . MET A 1 108 ? 3.367 10.227 -15.346 1.00 95.19 108 MET A N 1
ATOM 857 C CA . MET A 1 108 ? 2.803 9.063 -14.671 1.00 95.19 108 MET A CA 1
ATOM 858 C C . MET A 1 108 ? 3.712 8.635 -13.529 1.00 95.19 108 MET A C 1
ATOM 860 O O . MET A 1 108 ? 4.933 8.618 -13.678 1.00 95.19 108 MET A O 1
ATOM 864 N N . PHE A 1 109 ? 3.105 8.227 -12.421 1.00 96.25 109 PHE A N 1
ATOM 865 C CA . PHE A 1 109 ? 3.854 7.764 -11.272 1.00 96.25 109 PHE A CA 1
ATOM 866 C C . PHE A 1 109 ? 3.150 6.646 -10.517 1.00 96.25 109 PHE A C 1
ATOM 868 O O . PHE A 1 109 ? 1.925 6.513 -10.563 1.00 96.25 109 PHE A O 1
ATOM 875 N N . VAL A 1 110 ? 3.946 5.871 -9.790 1.00 96.06 110 VAL A N 1
ATOM 876 C CA . VAL A 1 110 ? 3.476 4.969 -8.744 1.00 96.06 110 VAL A CA 1
ATOM 877 C C . VAL A 1 110 ? 3.713 5.666 -7.400 1.00 96.06 110 VAL A C 1
ATOM 879 O O . VAL A 1 110 ? 4.858 5.985 -7.084 1.00 96.06 110 VAL A O 1
ATOM 882 N N . PRO A 1 111 ? 2.660 5.965 -6.615 1.00 92.88 111 PRO A N 1
ATOM 883 C CA . PRO A 1 111 ? 2.828 6.620 -5.324 1.00 92.88 111 PRO A CA 1
ATOM 884 C C . PRO A 1 111 ? 3.541 5.707 -4.316 1.00 92.88 111 PRO A C 1
ATOM 886 O O . PRO A 1 111 ? 3.434 4.482 -4.424 1.00 92.88 111 PRO A O 1
ATOM 889 N N . PRO A 1 112 ? 4.159 6.283 -3.269 1.00 91.56 112 PRO A N 1
ATOM 890 C CA . PRO A 1 112 ? 4.652 5.515 -2.130 1.00 91.56 112 PRO A CA 1
ATOM 891 C C . PRO A 1 112 ? 3.564 4.627 -1.511 1.00 91.56 112 PRO A C 1
ATOM 893 O O . PRO A 1 112 ? 2.388 5.006 -1.483 1.00 91.56 112 PRO A O 1
ATOM 896 N N . ASN A 1 113 ? 3.963 3.484 -0.940 1.00 89.62 113 ASN A N 1
ATOM 897 C CA . ASN A 1 113 ? 3.042 2.504 -0.346 1.00 89.62 113 ASN A CA 1
ATOM 898 C C . ASN A 1 113 ? 2.072 3.137 0.670 1.00 89.62 113 ASN A C 1
ATOM 900 O O . ASN A 1 113 ? 0.870 2.887 0.623 1.00 89.62 113 ASN A O 1
ATOM 904 N N . SER A 1 114 ? 2.563 4.039 1.527 1.00 91.06 114 SER A N 1
ATOM 905 C CA . SER A 1 114 ? 1.712 4.725 2.508 1.00 91.06 114 SER A CA 1
ATOM 906 C C . SER A 1 114 ? 0.586 5.531 1.854 1.00 91.06 114 SER A C 1
ATOM 908 O O . SER A 1 114 ? -0.547 5.529 2.329 1.00 91.06 114 SER A O 1
ATOM 910 N N . GLN A 1 115 ? 0.865 6.185 0.724 1.00 91.25 115 GLN A N 1
ATOM 911 C CA . GLN A 1 115 ? -0.144 6.937 -0.010 1.00 91.25 115 GLN A CA 1
ATOM 912 C C . GLN A 1 115 ? -1.119 6.005 -0.740 1.00 91.25 115 GLN A C 1
ATOM 914 O O . GLN A 1 115 ? -2.314 6.292 -0.783 1.00 91.25 115 GLN A O 1
ATOM 919 N N . ALA A 1 116 ? -0.643 4.879 -1.281 1.00 90.88 116 ALA A N 1
ATOM 920 C CA . ALA A 1 116 ? -1.501 3.876 -1.911 1.00 90.88 116 ALA A CA 1
ATOM 921 C C . ALA A 1 116 ? -2.497 3.252 -0.912 1.00 90.88 116 ALA A C 1
ATOM 923 O O . ALA A 1 116 ? -3.691 3.157 -1.220 1.00 90.88 116 ALA A O 1
ATOM 924 N N . GLN A 1 117 ? -2.048 2.913 0.301 1.00 93.50 117 GLN A N 1
ATOM 925 C CA . GLN A 1 117 ? -2.915 2.381 1.358 1.00 93.50 117 GLN A CA 1
ATOM 926 C C . GLN A 1 117 ? -3.956 3.416 1.806 1.00 93.50 117 GLN A C 1
ATOM 928 O O . GLN A 1 117 ? -5.143 3.105 1.868 1.00 93.50 117 GLN A O 1
ATOM 933 N N . ILE A 1 118 ? -3.558 4.677 2.009 1.00 92.31 118 ILE A N 1
ATOM 934 C CA . ILE A 1 118 ? -4.490 5.753 2.388 1.00 92.31 118 ILE A CA 1
ATOM 935 C C . ILE A 1 118 ? -5.521 6.038 1.293 1.00 92.31 118 ILE A C 1
ATOM 937 O O . ILE A 1 118 ? -6.707 6.187 1.582 1.00 92.31 118 ILE A O 1
ATOM 941 N N . ASN A 1 119 ? -5.110 6.054 0.023 1.00 89.38 119 ASN A N 1
ATOM 942 C CA . ASN A 1 119 ? -6.049 6.186 -1.093 1.00 89.38 119 ASN A CA 1
ATOM 943 C C . ASN A 1 119 ? -7.088 5.053 -1.087 1.00 89.38 119 ASN A C 1
ATOM 945 O O . ASN A 1 119 ? -8.261 5.278 -1.390 1.00 89.38 119 ASN A O 1
ATOM 949 N N . SER A 1 120 ? -6.662 3.841 -0.733 1.00 92.38 120 SER A N 1
ATOM 950 C CA . SER A 1 120 ? -7.520 2.652 -0.671 1.00 92.38 120 SER A CA 1
ATOM 951 C C . SER A 1 120 ? -8.494 2.729 0.496 1.00 92.38 120 SER A C 1
ATOM 953 O O . SER A 1 120 ? -9.684 2.471 0.311 1.00 92.38 120 SER A O 1
ATOM 955 N N . LEU A 1 121 ? -8.022 3.185 1.658 1.00 93.31 121 LEU A N 1
ATOM 956 C CA . LEU A 1 121 ? -8.859 3.481 2.812 1.00 93.31 121 LEU A CA 1
ATOM 957 C C . LEU A 1 121 ? -9.917 4.540 2.482 1.00 93.31 121 LEU A C 1
ATOM 959 O O . LEU A 1 121 ? -11.098 4.304 2.718 1.00 93.31 121 LEU A O 1
ATOM 963 N N . ASN A 1 122 ? -9.535 5.666 1.874 1.00 91.50 122 ASN A N 1
ATOM 964 C CA . ASN A 1 122 ? -10.484 6.717 1.490 1.00 91.50 122 ASN A CA 1
ATOM 965 C C . ASN A 1 122 ? -11.563 6.175 0.535 1.00 91.50 122 ASN A C 1
ATOM 967 O O . ASN A 1 122 ? -12.756 6.402 0.744 1.00 91.50 122 ASN A O 1
ATOM 971 N N . LYS A 1 123 ? -11.171 5.381 -0.475 1.00 89.62 123 LYS A N 1
ATOM 972 C CA . LYS A 1 123 ? -12.121 4.701 -1.376 1.00 89.62 123 LYS A CA 1
ATOM 973 C C . LYS A 1 123 ? -13.051 3.745 -0.619 1.00 89.62 123 LYS A C 1
ATOM 975 O O . LYS A 1 123 ? -14.248 3.700 -0.908 1.00 89.62 123 LYS A O 1
ATOM 980 N N . HIS A 1 124 ? -12.516 2.986 0.335 1.00 90.81 124 HIS A N 1
ATOM 981 C CA . HIS A 1 124 ? -13.279 2.047 1.152 1.00 90.81 124 HIS A CA 1
ATOM 982 C C . HIS A 1 124 ? -14.307 2.766 2.039 1.00 90.81 124 HIS A C 1
ATOM 984 O O . HIS A 1 124 ? -15.493 2.434 1.995 1.00 90.81 124 HIS A O 1
ATOM 990 N N . LEU A 1 125 ? -13.886 3.794 2.779 1.00 90.25 125 LEU A N 1
ATOM 991 C CA . LEU A 1 125 ? -14.753 4.588 3.654 1.00 90.25 125 LEU A CA 1
ATOM 992 C C . LEU A 1 125 ? -15.862 5.298 2.869 1.00 90.25 125 LEU A C 1
ATOM 994 O O . LEU A 1 125 ? -17.027 5.245 3.269 1.00 90.25 125 LEU A O 1
ATOM 998 N N . LEU A 1 126 ? -15.532 5.872 1.706 1.00 89.38 126 LEU A N 1
ATOM 999 C CA . LEU A 1 126 ? -16.514 6.483 0.810 1.00 89.38 126 LEU A CA 1
ATOM 1000 C C . LEU A 1 126 ? -17.565 5.466 0.341 1.00 89.38 126 LEU A C 1
ATOM 1002 O O . LEU A 1 126 ? -18.761 5.759 0.338 1.00 89.38 126 LEU A O 1
ATOM 1006 N N . ARG A 1 127 ? -17.144 4.246 -0.022 1.00 87.88 127 ARG A N 1
ATOM 1007 C CA . ARG A 1 127 ? -18.058 3.169 -0.439 1.00 87.88 127 ARG A CA 1
ATOM 1008 C C . ARG A 1 127 ? -18.975 2.721 0.694 1.00 87.88 127 ARG A C 1
ATOM 1010 O O . ARG A 1 127 ? -20.153 2.463 0.449 1.00 87.88 127 ARG A O 1
ATOM 1017 N N . LEU A 1 128 ? -18.447 2.635 1.913 1.00 88.56 128 LEU A N 1
ATOM 1018 C CA . LEU A 1 128 ? -19.243 2.350 3.105 1.00 88.56 128 LEU A CA 1
ATOM 1019 C C . LEU A 1 128 ? -20.193 3.494 3.474 1.00 88.56 128 LEU A C 1
ATOM 1021 O O . LEU A 1 128 ? -21.066 3.288 4.312 1.00 88.56 128 LEU A O 1
ATOM 1025 N N . LYS A 1 129 ? -20.046 4.673 2.850 1.00 89.50 129 LYS A N 1
ATOM 1026 C CA . LYS A 1 129 ? -20.717 5.915 3.252 1.00 89.50 129 LYS A CA 1
ATOM 1027 C C . LYS A 1 129 ? -20.473 6.209 4.732 1.00 89.50 129 LYS A C 1
ATOM 1029 O O . LYS A 1 129 ? -21.380 6.649 5.435 1.00 89.50 129 LYS A O 1
ATOM 1034 N N . ALA A 1 130 ? -19.260 5.913 5.199 1.00 88.38 130 ALA A N 1
ATOM 1035 C CA . ALA A 1 130 ? -18.864 6.233 6.555 1.00 88.38 130 ALA A CA 1
ATOM 1036 C C . ALA A 1 130 ? -18.980 7.748 6.736 1.00 88.38 130 ALA A C 1
ATOM 1038 O O . ALA A 1 130 ? -18.468 8.511 5.922 1.00 88.38 130 ALA A O 1
ATOM 1039 N N . THR A 1 131 ? -19.685 8.177 7.775 1.00 88.69 131 THR A N 1
ATOM 1040 C CA . THR A 1 131 ? -19.769 9.592 8.160 1.00 88.69 131 THR A CA 1
ATOM 1041 C C . THR A 1 131 ? -18.859 9.896 9.336 1.00 88.69 131 THR A C 1
ATOM 1043 O O . THR A 1 131 ? -18.471 11.042 9.528 1.00 88.69 131 THR A O 1
ATOM 1046 N N . LYS A 1 132 ? -18.523 8.866 10.122 1.00 91.62 132 LYS A N 1
ATOM 1047 C CA . LYS A 1 132 ? -17.689 8.981 11.306 1.00 91.62 132 LYS A CA 1
ATOM 1048 C C . LYS A 1 132 ? -16.843 7.739 11.527 1.00 91.62 132 LYS A C 1
ATOM 1050 O O . LYS A 1 132 ? -17.338 6.616 11.415 1.00 91.62 132 LYS A O 1
ATOM 1055 N N . ILE A 1 133 ? -15.580 7.952 11.868 1.00 93.06 133 ILE A N 1
ATOM 1056 C CA . ILE A 1 133 ? -14.618 6.888 12.158 1.00 93.06 133 ILE A CA 1
ATOM 1057 C C . ILE A 1 133 ? -13.907 7.148 13.483 1.00 93.06 133 ILE A C 1
ATOM 1059 O O . ILE A 1 133 ? -13.830 8.281 13.962 1.00 93.06 133 ILE A O 1
ATOM 1063 N N . LEU A 1 134 ? -13.363 6.090 14.070 1.00 93.31 134 LEU A N 1
ATOM 1064 C CA . LEU A 1 134 ? -12.412 6.200 15.164 1.00 93.31 134 LEU A CA 1
ATOM 1065 C C . LEU A 1 134 ? -11.007 5.913 14.643 1.00 93.31 134 LEU A C 1
ATOM 1067 O O . LEU A 1 134 ? -10.792 4.931 13.939 1.00 93.31 134 LEU A O 1
ATOM 1071 N N . LEU A 1 135 ? -10.066 6.779 14.994 1.00 93.94 135 LEU A N 1
ATOM 1072 C CA . LEU A 1 135 ? -8.657 6.673 14.643 1.00 93.94 135 LEU A CA 1
ATOM 1073 C C . LEU A 1 135 ? -7.867 6.209 15.865 1.00 93.94 135 LEU A C 1
ATOM 1075 O O . LEU A 1 135 ? -7.980 6.806 16.937 1.00 93.94 135 LEU A O 1
ATOM 1079 N N . ALA A 1 136 ? -7.075 5.155 15.706 1.00 92.88 136 ALA A N 1
ATOM 1080 C CA . ALA A 1 136 ? -6.265 4.570 16.768 1.00 92.88 136 ALA A CA 1
ATOM 1081 C C . ALA A 1 136 ? -4.825 4.316 16.301 1.00 92.88 136 ALA A C 1
ATOM 1083 O O . ALA A 1 136 ? -4.544 4.308 15.102 1.00 92.88 136 ALA A O 1
ATOM 1084 N N . GLY A 1 137 ? -3.930 4.099 17.260 1.00 90.81 137 GLY A N 1
ATOM 1085 C CA . GLY A 1 137 ? -2.508 3.873 17.024 1.00 90.81 137 GLY A CA 1
ATOM 1086 C C . GLY A 1 137 ? -1.650 5.131 17.192 1.00 90.81 137 GLY A C 1
ATOM 1087 O O . GLY A 1 137 ? -2.142 6.262 17.097 1.00 90.81 137 GLY A O 1
ATOM 1088 N N . ASN A 1 138 ? -0.362 4.939 17.451 1.00 89.19 138 ASN A N 1
ATOM 1089 C CA . ASN A 1 138 ? 0.617 5.990 17.710 1.00 89.19 138 ASN A CA 1
ATOM 1090 C C . ASN A 1 138 ? 0.804 6.909 16.498 1.00 89.19 138 ASN A C 1
ATOM 1092 O O . ASN A 1 138 ? 1.006 8.115 16.647 1.00 89.19 138 ASN A O 1
ATOM 1096 N N . ASN A 1 139 ? 0.635 6.374 15.286 1.00 89.88 139 ASN A N 1
ATOM 1097 C CA . ASN A 1 139 ? 0.784 7.122 14.041 1.00 89.88 139 ASN A CA 1
ATOM 1098 C C . ASN A 1 139 ? -0.525 7.765 13.542 1.00 89.88 139 ASN A C 1
ATOM 1100 O O . ASN A 1 139 ? -0.528 8.402 12.483 1.00 89.88 139 ASN A O 1
ATOM 1104 N N . ALA A 1 140 ? -1.633 7.659 14.286 1.00 90.38 140 ALA A N 1
ATOM 1105 C CA . ALA A 1 140 ? -2.941 8.164 13.856 1.00 90.38 140 ALA A CA 1
ATOM 1106 C C . ALA A 1 140 ? -2.946 9.678 13.634 1.00 90.38 140 ALA A C 1
ATOM 1108 O O . ALA A 1 140 ? -3.389 10.161 12.593 1.00 90.38 140 ALA A O 1
ATOM 1109 N N . GLN A 1 141 ? -2.414 10.439 14.593 1.00 86.75 141 GLN A N 1
ATOM 1110 C CA . GLN A 1 141 ? -2.410 11.900 14.511 1.00 86.75 141 GLN A CA 1
ATOM 1111 C C . GLN A 1 141 ? -1.460 12.423 13.424 1.00 86.75 141 GLN A C 1
ATOM 1113 O O . GLN A 1 141 ? -1.710 13.458 12.823 1.00 86.75 141 GLN A O 1
ATOM 1118 N N . LYS A 1 142 ? -0.384 11.701 13.115 1.00 87.44 142 LYS A N 1
ATOM 1119 C CA . LYS A 1 142 ? 0.507 12.072 12.010 1.00 87.44 142 LYS A CA 1
ATOM 1120 C C . LYS A 1 142 ? -0.156 11.859 10.645 1.00 87.44 142 LYS A C 1
ATOM 1122 O O . LYS A 1 142 ? 0.138 12.579 9.697 1.00 87.44 142 LYS A O 1
ATOM 1127 N N . ASN A 1 143 ? -1.027 10.857 10.529 1.00 85.62 143 ASN A N 1
ATOM 1128 C CA . ASN A 1 143 ? -1.591 10.446 9.245 1.00 85.62 143 ASN A CA 1
ATOM 1129 C C . ASN A 1 143 ? -3.027 10.930 8.995 1.00 85.62 143 ASN A C 1
ATOM 1131 O O . ASN A 1 143 ? -3.480 10.830 7.855 1.00 85.62 143 ASN A O 1
ATOM 1135 N N . PHE A 1 144 ? -3.735 11.479 9.993 1.00 84.25 144 PHE A N 1
ATOM 1136 C CA . PHE A 1 144 ? -5.129 11.913 9.810 1.00 84.25 144 PHE A CA 1
ATOM 1137 C C . PHE A 1 144 ? -5.280 12.967 8.707 1.00 84.25 144 PHE A C 1
ATOM 1139 O O . PHE A 1 144 ? -6.262 12.936 7.975 1.00 84.25 144 PHE A O 1
ATOM 1146 N N . GLU A 1 145 ? -4.304 13.871 8.549 1.00 83.81 145 GLU A N 1
ATOM 1147 C CA . GLU A 1 145 ? -4.352 14.964 7.562 1.00 83.81 145 GLU A CA 1
ATOM 1148 C C . GLU A 1 145 ? -4.407 14.457 6.114 1.00 83.81 145 GLU A C 1
ATOM 1150 O O . GLU A 1 145 ? -4.754 15.196 5.195 1.00 83.81 145 GLU A O 1
ATOM 1155 N N . ARG A 1 146 ? -4.069 13.181 5.907 1.00 84.81 146 ARG A N 1
ATOM 1156 C CA . ARG A 1 146 ? -4.058 12.506 4.607 1.00 84.81 146 ARG A CA 1
ATOM 1157 C C . ARG A 1 146 ? -5.407 11.841 4.281 1.00 84.81 146 ARG A C 1
ATOM 1159 O O . ARG A 1 146 ? -5.571 11.315 3.178 1.00 84.81 146 ARG A O 1
ATOM 1166 N N . LEU A 1 147 ? -6.354 11.829 5.223 1.00 83.75 147 LEU A N 1
ATOM 1167 C CA . LEU A 1 147 ? -7.712 11.307 5.041 1.00 83.75 147 LEU A CA 1
ATOM 1168 C C . LEU A 1 147 ? -8.651 12.361 4.435 1.00 83.75 147 LEU A C 1
ATOM 1170 O O . LEU A 1 1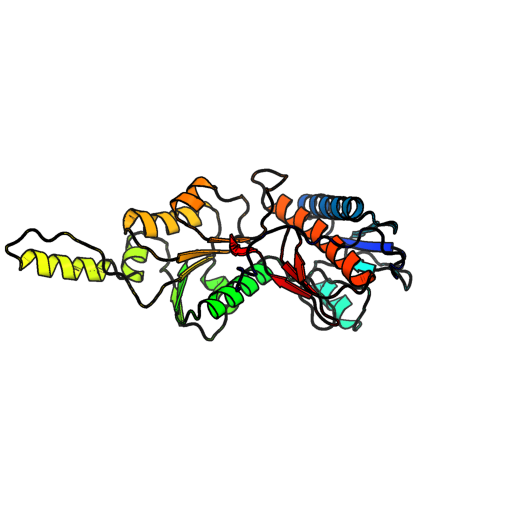47 ? -8.368 13.557 4.456 1.00 83.75 147 LEU A O 1
ATOM 1174 N N . ASP A 1 148 ? -9.778 11.906 3.882 1.00 75.94 148 ASP A N 1
ATOM 1175 C CA . ASP A 1 148 ? -10.832 12.799 3.380 1.00 75.94 148 ASP A CA 1
ATOM 1176 C C . ASP A 1 148 ? -11.389 13.691 4.507 1.00 75.94 148 ASP A C 1
ATOM 1178 O O . ASP A 1 148 ? -11.760 13.212 5.579 1.00 75.94 148 ASP A O 1
ATOM 1182 N N . GLN A 1 149 ? -11.476 14.995 4.242 1.00 69.50 149 GLN A N 1
ATOM 1183 C CA . GLN A 1 149 ? -11.902 16.017 5.203 1.00 69.50 149 GLN A CA 1
ATOM 1184 C C . GLN A 1 149 ? -13.413 16.015 5.477 1.00 69.50 149 GLN A C 1
ATOM 1186 O O . GLN A 1 149 ? -13.864 16.703 6.388 1.00 69.50 149 GLN A O 1
ATOM 1191 N N . ASN A 1 150 ? -14.206 15.255 4.716 1.00 81.75 150 ASN A N 1
ATOM 1192 C CA . ASN A 1 150 ? -15.656 15.152 4.922 1.00 81.75 150 ASN A CA 1
ATOM 1193 C C . ASN A 1 150 ? -16.067 14.105 5.978 1.00 81.75 150 ASN A C 1
ATOM 1195 O O . ASN A 1 150 ? -17.255 13.818 6.122 1.00 81.75 150 ASN A O 1
ATOM 1199 N N . LEU A 1 151 ? -15.103 13.508 6.683 1.00 85.56 151 LEU A N 1
ATOM 1200 C CA . LEU A 1 151 ? -15.328 12.503 7.721 1.00 85.56 151 LEU A CA 1
ATOM 1201 C C . LEU A 1 151 ? -15.215 13.124 9.116 1.00 85.56 151 LEU A C 1
ATOM 1203 O O . LEU A 1 151 ? -14.196 13.729 9.446 1.00 85.56 151 LEU A O 1
ATOM 1207 N N . ASP A 1 152 ? -16.208 12.881 9.973 1.00 89.94 152 ASP A N 1
ATOM 1208 C CA . ASP A 1 152 ? -16.038 13.114 11.405 1.00 89.94 152 ASP A CA 1
ATOM 1209 C C . ASP A 1 152 ? -15.072 12.067 11.976 1.00 89.94 152 ASP A C 1
ATOM 1211 O O . ASP A 1 152 ? -15.129 10.879 11.646 1.00 89.94 152 ASP A O 1
ATOM 1215 N N . TYR A 1 153 ? -14.207 12.477 12.896 1.00 89.88 153 TYR A N 1
ATOM 1216 C CA . TYR A 1 153 ? -13.240 11.572 13.507 1.00 89.88 153 TYR A CA 1
ATOM 1217 C C . TYR A 1 153 ? -13.225 11.681 15.024 1.00 89.88 153 TYR A C 1
ATOM 1219 O O . TYR A 1 153 ? -13.541 12.706 15.631 1.00 89.88 153 TYR A O 1
ATOM 1227 N N . VAL A 1 154 ? -12.843 10.574 15.650 1.00 91.06 154 VAL A N 1
ATOM 1228 C CA . VAL A 1 154 ? -12.601 10.473 17.085 1.00 91.06 154 VAL A CA 1
ATOM 1229 C C . VAL A 1 154 ? -11.259 9.798 17.260 1.00 91.06 154 VAL A C 1
ATOM 1231 O O . VAL A 1 154 ? -11.073 8.685 16.786 1.00 91.06 154 VAL A O 1
ATOM 1234 N N . PHE A 1 155 ? -10.328 10.450 17.942 1.00 90.69 155 PHE A N 1
ATOM 1235 C CA . PHE A 1 155 ? -9.063 9.816 18.283 1.00 90.69 155 PHE A CA 1
ATOM 1236 C C . PHE A 1 155 ? -9.214 8.982 19.546 1.00 90.69 155 PHE A C 1
ATOM 1238 O O . PHE A 1 155 ? -9.812 9.427 20.530 1.00 90.69 155 PHE A O 1
ATOM 1245 N N . LEU A 1 156 ? -8.635 7.789 19.524 1.00 86.81 156 LEU A N 1
ATOM 1246 C CA . LEU A 1 156 ? -8.387 7.026 20.729 1.00 86.81 156 LEU A CA 1
ATOM 1247 C C . LEU A 1 156 ? -7.334 7.759 21.563 1.00 86.81 156 LEU A C 1
ATOM 1249 O O . LEU A 1 156 ? -6.268 8.116 21.065 1.00 86.81 156 LEU A O 1
ATOM 1253 N N . GLN A 1 157 ? -7.673 8.044 22.819 1.00 80.88 157 GLN A N 1
ATOM 1254 C CA . GLN A 1 157 ? -6.816 8.838 23.694 1.00 80.88 157 GLN A CA 1
ATOM 1255 C C . GLN A 1 157 ? -5.487 8.138 23.988 1.00 80.88 157 GLN A C 1
ATOM 1257 O O . GLN A 1 157 ? -5.462 6.973 24.385 1.00 80.88 157 GLN A O 1
ATOM 1262 N N . GLN A 1 158 ? -4.401 8.899 23.856 1.00 78.50 158 GLN A N 1
ATOM 1263 C CA . GLN A 1 158 ? -3.046 8.461 24.172 1.00 78.50 158 GLN A CA 1
ATOM 1264 C C . GLN A 1 158 ? -2.633 8.911 25.591 1.00 78.50 158 GLN A C 1
ATOM 1266 O O . GLN A 1 158 ? -3.043 9.995 26.020 1.00 78.50 158 GLN A O 1
ATOM 1271 N N . PRO A 1 159 ? -1.828 8.121 26.331 1.00 77.31 159 PRO A N 1
ATOM 1272 C CA . PRO A 1 159 ? -1.302 6.810 25.948 1.00 77.31 159 PRO A CA 1
ATOM 1273 C C . PRO A 1 159 ? -2.399 5.738 25.904 1.00 77.31 159 PRO A C 1
ATOM 1275 O O . PRO A 1 159 ? -3.375 5.800 26.660 1.00 77.31 159 PRO A O 1
ATOM 1278 N N . LEU A 1 160 ? -2.224 4.754 25.025 1.00 73.50 160 LEU A N 1
ATOM 1279 C CA . LEU A 1 160 ? -3.068 3.568 24.954 1.00 73.50 160 LEU A CA 1
ATOM 1280 C C . LEU A 1 160 ? -3.150 2.898 26.330 1.00 73.50 160 LEU A C 1
ATOM 1282 O O . LEU A 1 160 ? -2.156 2.474 26.912 1.00 73.50 160 LEU A O 1
ATOM 1286 N N . SER A 1 161 ? -4.360 2.844 26.876 1.00 80.00 161 SER A N 1
ATOM 1287 C CA . SER A 1 161 ? -4.662 2.137 2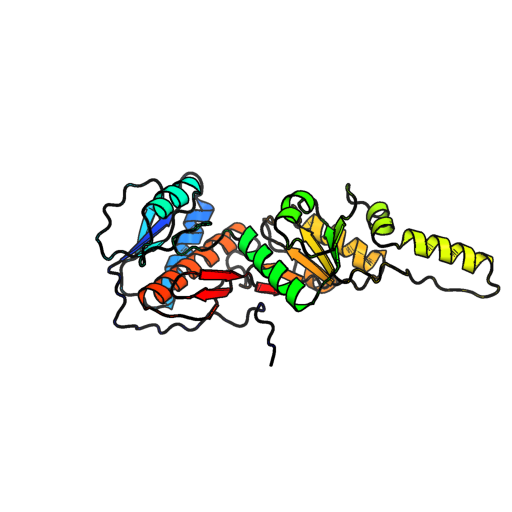8.116 1.00 80.00 161 SER A CA 1
ATOM 1288 C C . SER A 1 161 ? -6.095 1.640 28.078 1.00 80.00 161 SER A C 1
ATOM 1290 O O . SER A 1 161 ? -6.960 2.270 27.462 1.00 80.00 161 SER A O 1
ATOM 1292 N N . GLU A 1 162 ? -6.361 0.544 28.784 1.00 79.62 162 GLU A N 1
ATOM 1293 C CA . GLU A 1 162 ? -7.699 -0.034 28.902 1.00 79.62 162 GLU A CA 1
ATOM 1294 C C . GLU A 1 162 ? -8.745 1.041 29.255 1.00 79.62 162 GLU A C 1
ATOM 1296 O O . GLU A 1 162 ? -9.764 1.154 28.575 1.00 79.62 162 GLU A O 1
ATOM 1301 N N . ASN A 1 163 ? -8.447 1.915 30.227 1.00 83.19 163 ASN A N 1
ATOM 1302 C CA . ASN A 1 163 ? -9.327 3.006 30.663 1.00 83.19 163 ASN A CA 1
ATOM 1303 C C . ASN A 1 163 ? -9.624 4.044 29.568 1.00 83.19 163 ASN A C 1
ATOM 1305 O O . ASN A 1 163 ? -10.771 4.474 29.425 1.00 83.19 163 ASN A O 1
ATOM 1309 N N . ASN A 1 164 ? -8.616 4.443 28.790 1.00 84.88 164 ASN A N 1
ATOM 1310 C CA . ASN A 1 164 ? -8.782 5.414 27.705 1.00 84.88 164 ASN A CA 1
ATOM 1311 C C . ASN A 1 164 ? -9.617 4.835 26.559 1.00 84.88 164 ASN A C 1
ATOM 1313 O O . ASN A 1 164 ? -10.483 5.522 26.003 1.00 84.88 164 ASN A O 1
ATOM 1317 N N . ILE A 1 165 ? -9.415 3.551 26.249 1.00 82.25 165 ILE A N 1
ATOM 1318 C CA . ILE A 1 165 ? -10.222 2.809 25.275 1.00 82.25 165 ILE A CA 1
ATOM 1319 C C . ILE A 1 165 ? -11.672 2.737 25.774 1.00 82.25 165 ILE A C 1
ATOM 1321 O O . ILE A 1 165 ? -12.598 3.126 25.056 1.00 82.25 165 ILE A O 1
ATOM 1325 N N . ARG A 1 166 ? -11.864 2.343 27.041 1.00 82.94 166 ARG A N 1
ATOM 1326 C CA . ARG A 1 166 ? -13.173 2.253 27.710 1.00 82.94 166 ARG A CA 1
ATOM 1327 C C . ARG A 1 166 ? -13.952 3.557 27.624 1.00 82.94 166 ARG A C 1
ATOM 1329 O O . ARG A 1 166 ? -15.138 3.567 27.286 1.00 82.94 166 ARG A O 1
ATOM 1336 N N . PHE A 1 167 ? -13.279 4.664 27.927 1.00 84.81 167 PHE A N 1
ATOM 1337 C CA . PHE A 1 167 ? -13.873 5.992 27.923 1.00 84.81 167 PHE A CA 1
ATOM 1338 C C . PHE A 1 167 ? -14.253 6.428 26.504 1.00 84.81 167 PHE A C 1
ATOM 1340 O O . PHE A 1 167 ? -15.395 6.826 26.270 1.00 84.81 167 PHE A O 1
ATOM 1347 N N . THR A 1 168 ? -13.332 6.291 25.546 1.00 87.50 168 THR A N 1
ATOM 1348 C CA . THR A 1 168 ? -13.531 6.728 24.153 1.00 87.50 168 THR A CA 1
ATOM 1349 C C . THR A 1 168 ? -14.680 5.976 23.473 1.00 87.50 168 THR A C 1
ATOM 1351 O O . THR A 1 168 ? -15.479 6.580 22.751 1.00 87.50 168 THR A O 1
ATOM 1354 N N . LEU A 1 169 ? -14.805 4.672 23.741 1.00 86.94 169 LEU A N 1
ATOM 1355 C CA . LEU A 1 169 ? -15.855 3.812 23.184 1.00 86.94 169 LEU A CA 1
ATOM 1356 C C . LEU A 1 169 ? -17.202 3.932 23.918 1.00 86.94 169 LEU A C 1
ATOM 1358 O O . LEU A 1 169 ? -18.195 3.348 23.484 1.00 86.94 169 LEU A O 1
ATOM 1362 N N . GLY A 1 170 ? -17.271 4.708 25.005 1.00 83.81 170 GLY A N 1
ATOM 1363 C CA . GLY A 1 170 ? -18.493 4.919 25.788 1.00 83.81 170 GLY A CA 1
ATOM 1364 C C . GLY A 1 170 ? -18.831 3.790 26.769 1.00 83.81 170 GLY A C 1
ATOM 1365 O O . GLY A 1 170 ? -19.868 3.852 27.430 1.00 83.81 170 GLY A O 1
ATOM 1366 N N . VAL A 1 171 ? -17.951 2.796 26.928 1.00 84.25 171 VAL A N 1
ATOM 1367 C CA . VAL A 1 171 ? -18.140 1.666 27.854 1.00 84.25 171 VAL A CA 1
ATOM 1368 C C . VAL A 1 171 ? -18.269 2.167 29.297 1.00 84.25 171 VAL A C 1
ATOM 1370 O O . VAL A 1 171 ? -19.195 1.767 30.002 1.00 84.25 171 VAL A O 1
ATOM 1373 N N . SER A 1 172 ? -17.435 3.128 29.718 1.00 82.06 172 SER A N 1
ATOM 1374 C CA . SER A 1 172 ? -17.475 3.673 31.087 1.00 82.06 172 SER A CA 1
ATOM 1375 C C . SER A 1 172 ? -18.832 4.299 31.436 1.00 82.06 172 SER A C 1
ATOM 1377 O O . SER A 1 172 ? -19.323 4.162 32.557 1.00 82.06 172 SER A O 1
ATOM 1379 N N . GLN A 1 173 ? -19.470 4.971 30.471 1.00 80.81 173 GLN A N 1
ATOM 1380 C CA . GLN A 1 173 ? -20.796 5.566 30.664 1.00 80.81 173 GLN A CA 1
ATOM 1381 C C . GLN A 1 173 ? -21.879 4.490 30.760 1.00 80.81 173 GLN A C 1
ATOM 1383 O O . GLN A 1 173 ? -22.811 4.621 31.555 1.00 80.81 173 GLN A O 1
ATOM 1388 N N . SER A 1 174 ? -21.755 3.424 29.965 1.00 81.12 174 SER A N 1
ATOM 1389 C CA . SER A 1 174 ? -22.656 2.275 30.030 1.00 81.12 174 SER A CA 1
ATOM 1390 C C . SER A 1 174 ? -22.587 1.577 31.383 1.00 81.12 174 SER A C 1
ATOM 1392 O O . SER A 1 174 ? -23.628 1.275 31.961 1.00 81.12 174 SER A O 1
ATOM 1394 N N . GLU A 1 175 ? -21.385 1.356 31.912 1.00 83.44 175 GLU A N 1
ATOM 1395 C CA . GLU A 1 175 ? -21.197 0.728 33.222 1.00 83.44 175 GLU A CA 1
ATOM 1396 C C . GLU A 1 175 ? -21.775 1.573 34.356 1.00 83.44 175 GLU A C 1
ATOM 1398 O O . GLU A 1 175 ? -22.513 1.056 35.191 1.00 83.44 175 GLU A O 1
ATOM 1403 N N . SER A 1 176 ? -21.528 2.887 34.351 1.00 82.62 176 SER A N 1
ATOM 1404 C CA . SER A 1 176 ? -22.113 3.788 35.352 1.00 82.62 176 SER A CA 1
ATOM 1405 C C . SER A 1 176 ? -23.647 3.742 35.342 1.00 82.62 176 SER A C 1
ATOM 1407 O O . SER A 1 176 ? -24.274 3.700 36.399 1.00 82.62 176 SER A O 1
ATOM 1409 N N . ARG A 1 177 ? -24.269 3.687 34.156 1.00 79.56 177 ARG A N 1
ATOM 1410 C CA . ARG A 1 177 ? -25.727 3.526 34.032 1.00 79.56 177 ARG A CA 1
ATOM 1411 C C . ARG A 1 177 ? -26.202 2.155 34.499 1.00 79.56 177 ARG A C 1
ATOM 1413 O O . ARG A 1 177 ? -27.274 2.061 35.089 1.00 79.56 177 ARG A O 1
ATOM 1420 N N . TYR A 1 178 ? -25.439 1.106 34.217 1.00 84.94 178 TYR A N 1
ATOM 1421 C CA . TYR A 1 178 ? -25.768 -0.243 34.652 1.00 84.94 178 TYR A CA 1
ATOM 1422 C C . TYR A 1 178 ? -25.767 -0.368 36.176 1.00 84.94 178 TYR A C 1
ATOM 1424 O O . TYR A 1 178 ? -26.725 -0.915 36.714 1.00 84.94 178 TYR A O 1
ATOM 1432 N N . GLU A 1 179 ? -24.768 0.180 36.873 1.00 84.25 179 GLU A N 1
ATOM 1433 C CA . GLU A 1 179 ? -24.732 0.131 38.341 1.00 84.25 179 GLU A CA 1
ATOM 1434 C C . GLU A 1 179 ? -25.940 0.850 38.962 1.00 84.25 179 GLU A C 1
ATOM 1436 O O . GLU A 1 179 ? -26.599 0.278 39.827 1.00 84.25 179 GLU A O 1
ATOM 1441 N N . LEU A 1 180 ? -26.346 2.011 38.427 1.00 83.44 180 LEU A N 1
ATOM 1442 C CA . LEU A 1 180 ? -27.580 2.690 38.856 1.00 83.44 180 LEU A CA 1
ATOM 1443 C C . LEU A 1 180 ? -28.836 1.816 38.679 1.00 83.44 180 LEU A C 1
ATOM 1445 O O . LEU A 1 180 ? -29.710 1.783 39.543 1.00 83.44 180 LEU A O 1
ATOM 1449 N N . VAL A 1 181 ? -28.950 1.106 37.551 1.00 81.44 181 VAL A N 1
ATOM 1450 C CA . VAL A 1 181 ? -30.099 0.225 37.270 1.00 81.44 181 VAL A CA 1
ATOM 1451 C C . VAL A 1 181 ? -30.081 -1.012 38.165 1.00 81.44 181 VAL A C 1
ATOM 1453 O O . VAL A 1 181 ? -31.127 -1.440 38.645 1.00 81.44 181 VAL A O 1
ATOM 1456 N N . LYS A 1 182 ? -28.904 -1.592 38.385 1.00 82.62 182 LYS A N 1
ATOM 1457 C CA . LYS A 1 182 ? -28.696 -2.771 39.223 1.00 82.62 182 LYS A CA 1
ATOM 1458 C C . LYS A 1 182 ? -29.034 -2.487 40.684 1.00 82.62 182 LYS A C 1
ATOM 1460 O O . LYS A 1 182 ? -29.733 -3.292 41.286 1.00 82.62 182 LYS A O 1
ATOM 1465 N N . GLU A 1 183 ? -28.604 -1.347 41.225 1.00 82.81 183 GLU A N 1
ATOM 1466 C CA . GLU A 1 183 ? -28.970 -0.909 42.580 1.00 82.81 183 GLU A CA 1
ATOM 1467 C C . GLU A 1 183 ? -30.484 -0.707 42.738 1.00 82.81 183 GLU A C 1
ATOM 1469 O O . GLU A 1 183 ? -31.048 -1.006 43.789 1.00 82.81 183 GLU A O 1
ATOM 1474 N N . ALA A 1 184 ? -31.158 -0.242 41.683 1.00 80.69 184 ALA A N 1
ATOM 1475 C CA . ALA A 1 184 ? -32.600 -0.009 41.680 1.00 80.69 184 ALA A CA 1
ATOM 1476 C C . ALA A 1 184 ? -33.448 -1.256 41.343 1.00 80.69 184 ALA A C 1
ATOM 1478 O O . ALA A 1 184 ? -34.677 -1.198 41.432 1.00 80.69 184 ALA A O 1
ATOM 1479 N N . SER A 1 185 ? -32.839 -2.370 40.922 1.00 75.75 185 SER A N 1
ATOM 1480 C CA . SER A 1 185 ? -33.556 -3.546 40.415 1.00 75.75 185 SER A CA 1
ATOM 1481 C C . SER A 1 185 ? -33.691 -4.643 41.469 1.00 75.75 185 SER A C 1
ATOM 1483 O O . SER A 1 185 ? -32.724 -5.061 42.097 1.00 75.75 185 SER A O 1
ATOM 1485 N N . PHE A 1 186 ? -34.895 -5.205 41.595 1.00 69.75 186 PHE A N 1
ATOM 1486 C CA . PHE A 1 186 ? -35.166 -6.378 42.439 1.00 69.75 186 PHE A CA 1
ATOM 1487 C C . PHE A 1 186 ? -34.807 -7.713 41.762 1.00 69.75 186 PHE A C 1
ATOM 1489 O O . PHE A 1 186 ? -35.051 -8.782 42.318 1.00 69.75 186 PHE A O 1
ATOM 1496 N N . SER A 1 187 ? -34.259 -7.671 40.544 1.00 76.88 187 SER A N 1
ATOM 1497 C CA . SER A 1 187 ? -33.939 -8.844 39.728 1.00 76.88 187 SER A CA 1
ATOM 1498 C C . SER A 1 187 ? -32.480 -8.820 39.279 1.00 76.88 187 SER A C 1
ATOM 1500 O O . SER A 1 187 ? -31.884 -7.754 39.134 1.00 76.88 187 SER A O 1
ATOM 1502 N N . LYS A 1 188 ? -31.892 -10.001 39.044 1.00 75.00 188 LYS A N 1
ATOM 1503 C CA . LYS A 1 188 ? -30.522 -10.108 38.533 1.00 75.00 188 LYS A CA 1
ATOM 1504 C C . LYS A 1 188 ? -30.484 -9.594 37.091 1.00 75.00 188 LYS A C 1
ATOM 1506 O O . LYS A 1 188 ? -30.993 -10.252 36.189 1.00 75.00 188 LYS A O 1
ATOM 1511 N N . VAL A 1 189 ? -29.887 -8.422 36.894 1.00 75.94 189 VAL A N 1
ATOM 1512 C CA . VAL A 1 189 ? -29.647 -7.828 35.572 1.00 75.94 189 VAL A CA 1
ATOM 1513 C C . VAL A 1 189 ? -28.246 -8.240 35.114 1.00 75.94 189 VAL A C 1
ATOM 1515 O O . VAL A 1 189 ? -27.314 -8.187 35.910 1.00 75.94 189 VAL A O 1
ATOM 1518 N N . ASN A 1 190 ? -28.091 -8.676 33.862 1.00 77.25 190 ASN A N 1
ATOM 1519 C CA . ASN A 1 190 ? -26.775 -8.924 33.264 1.00 77.25 190 ASN A CA 1
ATOM 1520 C C . ASN A 1 190 ? -26.271 -7.642 32.589 1.00 77.25 190 ASN A C 1
ATOM 1522 O O . ASN A 1 190 ? -27.065 -6.906 32.001 1.00 77.25 190 ASN A O 1
ATOM 1526 N N . PHE A 1 191 ? -24.968 -7.372 32.672 1.00 75.31 191 PHE A N 1
ATOM 1527 C CA . PHE A 1 191 ? -24.373 -6.224 31.996 1.00 75.31 191 PHE A CA 1
ATOM 1528 C C . PHE A 1 191 ? -24.069 -6.544 30.533 1.00 75.31 191 PHE A C 1
ATOM 1530 O O . PHE A 1 191 ? -23.356 -7.501 30.244 1.00 75.31 191 PHE A O 1
ATOM 1537 N N . GLU A 1 192 ? -24.558 -5.692 29.636 1.00 71.00 192 GLU A N 1
ATOM 1538 C CA . GLU A 1 192 ? -24.128 -5.631 28.241 1.00 71.00 192 GLU A CA 1
ATOM 1539 C C . GLU A 1 192 ? -23.631 -4.204 27.958 1.00 71.00 192 GLU A C 1
ATOM 1541 O O . GLU A 1 192 ? -24.412 -3.251 28.104 1.00 71.00 192 GLU A O 1
ATOM 1546 N N . PRO A 1 193 ? -22.350 -4.013 27.589 1.00 68.19 193 PRO A N 1
ATOM 1547 C CA . PRO A 1 193 ? -21.817 -2.694 27.275 1.00 68.19 193 PRO A CA 1
ATOM 1548 C C . PRO A 1 193 ? -22.574 -2.047 26.109 1.00 68.19 193 PRO A C 1
ATOM 1550 O O . PRO A 1 193 ? -22.573 -2.545 24.986 1.00 68.19 193 PRO A O 1
ATOM 1553 N N . ARG A 1 194 ? -23.195 -0.890 26.351 1.00 69.38 194 ARG A N 1
ATOM 1554 C CA . ARG A 1 194 ? -23.718 -0.005 25.308 1.00 69.38 194 ARG A CA 1
ATOM 1555 C C . ARG A 1 194 ? -22.631 0.962 24.895 1.00 69.38 194 ARG A C 1
ATOM 1557 O O . ARG A 1 194 ? -22.389 1.966 25.562 1.00 69.38 194 ARG A O 1
ATOM 1564 N N . THR A 1 195 ? -21.983 0.648 23.793 1.00 78.56 195 THR A N 1
ATOM 1565 C CA . THR A 1 195 ? -20.945 1.500 23.233 1.00 78.56 195 THR A CA 1
ATOM 1566 C C . THR A 1 195 ? -21.508 2.471 22.217 1.00 78.56 195 THR A C 1
ATOM 1568 O O . THR A 1 195 ? -22.704 2.492 21.915 1.00 78.56 195 THR A O 1
ATOM 1571 N N . ARG A 1 196 ? -20.634 3.341 21.725 1.00 81.38 196 ARG A N 1
ATOM 1572 C CA . ARG A 1 196 ? -20.970 4.308 20.689 1.00 81.38 196 ARG A CA 1
ATOM 1573 C C . ARG A 1 196 ? -21.452 3.610 19.425 1.00 81.38 196 ARG A C 1
ATOM 1575 O O . ARG A 1 196 ? -20.704 2.853 18.816 1.00 81.38 196 ARG A O 1
ATOM 1582 N N . THR A 1 197 ? -22.686 3.899 19.032 1.00 83.19 197 THR A N 1
ATOM 1583 C CA . THR A 1 197 ? -23.310 3.405 17.796 1.00 83.19 197 THR A CA 1
ATOM 1584 C C . THR A 1 197 ? -23.154 4.377 16.631 1.00 83.19 197 THR A C 1
ATOM 1586 O O . THR A 1 197 ? -23.575 4.078 15.523 1.00 83.19 197 THR A O 1
ATOM 1589 N N . ASP A 1 198 ? -22.583 5.559 16.876 1.00 84.00 198 ASP A N 1
ATOM 1590 C CA . ASP A 1 198 ? -22.300 6.562 15.850 1.00 84.00 198 ASP A CA 1
ATOM 1591 C C . ASP A 1 198 ? -20.948 6.337 15.151 1.00 84.00 198 ASP A C 1
ATOM 1593 O O . ASP A 1 198 ? -20.545 7.161 14.338 1.00 84.00 198 ASP A O 1
ATOM 1597 N N . ILE A 1 199 ? -20.238 5.252 15.480 1.00 87.44 199 ILE A N 1
ATOM 1598 C CA . ILE A 1 199 ? -18.978 4.826 14.863 1.00 87.44 199 ILE A CA 1
ATOM 1599 C C . ILE A 1 199 ? -19.128 3.358 14.478 1.00 87.44 199 ILE A C 1
ATOM 1601 O O . ILE A 1 199 ? -19.427 2.542 15.339 1.00 87.44 199 ILE A O 1
ATOM 1605 N N . ASP A 1 200 ? -18.827 3.010 13.230 1.00 84.31 200 ASP A N 1
ATOM 1606 C CA . ASP A 1 200 ? -18.814 1.608 12.779 1.00 84.31 200 ASP A CA 1
ATOM 1607 C C . ASP A 1 200 ? -17.405 1.104 12.423 1.00 84.31 200 ASP A C 1
ATOM 1609 O O . ASP A 1 200 ? -17.174 -0.105 12.346 1.00 84.31 200 ASP A O 1
ATOM 1613 N N . GLN A 1 201 ? -16.466 2.030 12.197 1.00 91.19 201 GLN A N 1
ATOM 1614 C CA . GLN A 1 201 ? -15.105 1.765 11.728 1.00 91.19 201 GLN A CA 1
ATOM 1615 C C . GLN A 1 201 ? -14.071 2.266 12.731 1.00 91.19 201 GLN A C 1
ATOM 1617 O O . GLN A 1 201 ? -14.088 3.436 13.120 1.00 91.19 201 GLN A O 1
ATOM 1622 N N . ILE A 1 202 ? -13.135 1.390 13.078 1.00 93.06 202 ILE A N 1
ATOM 1623 C CA . ILE A 1 202 ? -11.900 1.721 13.779 1.00 93.06 202 ILE A CA 1
ATOM 1624 C C . ILE A 1 202 ? -10.761 1.546 12.782 1.00 93.06 202 ILE A C 1
ATOM 1626 O O . ILE A 1 202 ? -10.549 0.449 12.269 1.00 93.06 202 ILE A O 1
ATOM 1630 N N . VAL A 1 203 ? -10.047 2.629 12.498 1.00 95.00 203 VAL A N 1
ATOM 1631 C CA . VAL A 1 203 ? -8.884 2.642 11.612 1.00 95.00 203 VAL A CA 1
ATOM 1632 C C . VAL A 1 203 ? -7.630 2.782 12.463 1.00 95.00 203 VAL A C 1
ATOM 1634 O O . VAL A 1 203 ? -7.486 3.766 13.192 1.00 95.00 203 VAL A O 1
ATOM 1637 N N . ILE A 1 204 ? -6.728 1.810 12.364 1.00 94.44 204 ILE A N 1
ATOM 1638 C CA . ILE A 1 204 ? -5.475 1.791 13.116 1.00 94.44 204 ILE A CA 1
ATOM 1639 C C . ILE A 1 204 ? -4.319 2.207 12.205 1.00 94.44 204 ILE A C 1
ATOM 1641 O O . ILE A 1 204 ? -4.118 1.635 11.132 1.00 94.44 204 ILE A O 1
ATOM 1645 N N . PHE A 1 205 ? -3.552 3.188 12.674 1.00 94.25 205 PHE A N 1
ATOM 1646 C CA . PHE A 1 205 ? -2.250 3.586 12.150 1.00 94.25 205 PHE A CA 1
ATOM 1647 C C . PHE A 1 205 ? -1.183 3.166 13.170 1.00 94.25 205 PHE A C 1
ATOM 1649 O O . PHE A 1 205 ? -0.851 3.965 14.055 1.00 94.25 205 PHE A O 1
ATOM 1656 N N . PRO A 1 206 ? -0.714 1.911 13.108 1.00 92.62 206 PRO A N 1
ATOM 1657 C CA . PRO A 1 206 ? 0.221 1.380 14.083 1.00 92.62 206 PRO A CA 1
ATOM 1658 C C . PRO A 1 206 ? 1.650 1.875 13.837 1.00 92.62 206 PRO A C 1
ATOM 1660 O O . PRO A 1 206 ? 2.004 2.304 12.738 1.00 92.62 206 PRO A O 1
ATOM 1663 N N . GLU A 1 207 ? 2.476 1.793 14.869 1.00 91.00 207 GLU A N 1
ATOM 1664 C CA . GLU A 1 207 ? 3.934 1.895 14.798 1.00 91.00 207 GLU A CA 1
ATOM 1665 C C . GLU A 1 207 ? 4.597 0.515 14.680 1.00 91.00 207 GLU A C 1
ATOM 1667 O O . GLU A 1 207 ? 5.670 0.400 14.096 1.00 91.00 207 GLU A O 1
ATOM 1672 N N . ASN A 1 208 ? 3.957 -0.531 15.207 1.00 91.50 208 ASN A N 1
ATOM 1673 C CA . ASN A 1 208 ? 4.431 -1.914 15.161 1.00 91.50 208 ASN A CA 1
ATOM 1674 C C . ASN A 1 208 ? 3.264 -2.913 15.261 1.00 91.50 208 ASN A C 1
ATOM 1676 O O . ASN A 1 208 ? 2.103 -2.533 15.422 1.00 91.50 208 ASN A O 1
ATOM 1680 N N . GLU A 1 209 ? 3.576 -4.201 15.134 1.00 90.69 209 GLU A N 1
ATOM 1681 C CA . GLU A 1 209 ? 2.590 -5.279 15.116 1.00 90.69 209 GLU A CA 1
ATOM 1682 C C . GLU A 1 209 ? 1.900 -5.464 16.477 1.00 90.69 209 GLU A C 1
ATOM 1684 O O . GLU A 1 209 ? 0.684 -5.646 16.521 1.00 90.69 209 GLU A O 1
ATOM 1689 N N . ASP A 1 210 ? 2.646 -5.353 17.581 1.00 90.88 210 ASP A N 1
ATOM 1690 C CA . ASP A 1 210 ? 2.123 -5.535 18.943 1.00 90.88 210 ASP A CA 1
ATOM 1691 C C . ASP A 1 210 ? 1.020 -4.519 19.265 1.00 90.88 210 ASP A C 1
ATOM 1693 O O . ASP A 1 210 ? -0.025 -4.868 19.816 1.00 90.88 210 ASP A O 1
ATOM 1697 N N . GLU A 1 211 ? 1.196 -3.269 18.831 1.00 91.56 211 GLU A N 1
ATOM 1698 C CA . GLU A 1 211 ? 0.195 -2.219 19.001 1.00 91.56 211 GLU A CA 1
ATOM 1699 C C . GLU A 1 211 ? -1.146 -2.576 18.335 1.00 91.56 211 GLU A C 1
ATOM 1701 O O . GLU A 1 211 ? -2.218 -2.270 18.872 1.00 91.56 211 GLU A O 1
ATOM 1706 N N . VAL A 1 212 ? -1.111 -3.250 17.179 1.00 92.19 212 VAL A N 1
ATOM 1707 C CA . VAL A 1 212 ? -2.324 -3.713 16.493 1.00 92.19 212 VAL A CA 1
ATOM 1708 C C . VAL A 1 212 ? -3.081 -4.704 17.375 1.00 92.19 212 VAL A C 1
ATOM 1710 O O . VAL A 1 212 ? -4.296 -4.556 17.553 1.00 92.19 212 VAL A O 1
ATOM 1713 N N . TYR A 1 213 ? -2.377 -5.690 17.936 1.00 91.56 213 TYR A N 1
ATOM 1714 C CA . TYR A 1 213 ? -2.984 -6.739 18.756 1.00 91.56 213 TYR A CA 1
ATOM 1715 C C . TYR A 1 213 ? -3.494 -6.202 20.087 1.00 91.56 213 TYR A C 1
ATOM 1717 O O . TYR A 1 213 ? -4.600 -6.557 20.495 1.00 91.56 213 TYR A O 1
ATOM 1725 N N . ASP A 1 214 ? -2.760 -5.291 20.724 1.00 89.19 214 ASP A N 1
ATOM 1726 C CA . ASP A 1 214 ? -3.179 -4.658 21.972 1.00 89.19 214 ASP A CA 1
ATOM 1727 C C . ASP A 1 214 ? -4.487 -3.880 21.788 1.00 89.19 214 ASP A C 1
ATOM 1729 O O . ASP A 1 214 ? -5.442 -4.040 22.562 1.00 89.19 214 ASP A O 1
ATOM 1733 N N . ILE A 1 215 ? -4.577 -3.063 20.733 1.00 89.62 215 ILE A N 1
ATOM 1734 C CA . ILE A 1 215 ? -5.795 -2.310 20.415 1.00 89.62 215 ILE A CA 1
ATOM 1735 C C . ILE A 1 215 ? -6.947 -3.273 20.108 1.00 89.62 215 ILE A C 1
ATOM 1737 O O . ILE A 1 215 ? -8.041 -3.136 20.669 1.00 89.62 215 ILE A O 1
ATOM 1741 N N . ALA A 1 216 ? -6.715 -4.256 19.236 1.00 90.88 216 ALA A N 1
ATOM 1742 C CA . ALA A 1 216 ? -7.741 -5.195 18.803 1.00 90.88 216 ALA A CA 1
ATOM 1743 C C . ALA A 1 216 ? -8.256 -6.075 19.954 1.00 90.88 216 ALA A C 1
ATOM 1745 O O . ALA A 1 216 ? -9.470 -6.243 20.094 1.00 90.88 216 ALA A O 1
ATOM 1746 N N . SER A 1 217 ? -7.367 -6.557 20.825 1.00 89.00 217 SER A N 1
ATOM 1747 C CA . SER A 1 217 ? -7.699 -7.333 22.024 1.00 89.00 217 SER A CA 1
ATOM 1748 C C . SER A 1 217 ? -8.558 -6.553 23.000 1.00 89.00 217 SER A C 1
ATOM 1750 O O . SER A 1 217 ? -9.588 -7.058 23.451 1.00 89.00 217 SER A O 1
ATOM 1752 N N . ASN A 1 218 ? -8.208 -5.295 23.273 1.00 86.19 218 ASN A N 1
ATOM 1753 C CA . ASN A 1 218 ? -9.022 -4.453 24.142 1.00 86.19 218 ASN A CA 1
ATOM 1754 C C . ASN A 1 218 ? -10.435 -4.259 23.572 1.00 86.19 218 ASN A C 1
ATOM 1756 O O . ASN A 1 218 ? -11.421 -4.404 24.288 1.00 86.19 218 ASN A O 1
ATOM 1760 N N . ILE A 1 219 ? -10.563 -3.979 22.274 1.00 85.56 219 ILE A N 1
ATOM 1761 C CA . ILE A 1 219 ? -11.874 -3.776 21.641 1.00 85.56 219 ILE A CA 1
ATOM 1762 C C . ILE A 1 219 ? -12.699 -5.072 21.635 1.00 85.56 219 ILE A C 1
ATOM 1764 O O . ILE A 1 219 ? -13.878 -5.061 21.999 1.00 85.56 219 ILE A O 1
ATOM 1768 N N . ARG A 1 220 ? -12.097 -6.185 21.203 1.00 85.75 220 ARG A N 1
ATOM 1769 C CA . ARG A 1 220 ? -12.797 -7.453 20.962 1.00 85.75 220 ARG A CA 1
ATOM 1770 C C . ARG A 1 220 ? -13.035 -8.251 22.228 1.00 85.75 220 ARG A C 1
ATOM 1772 O O . ARG A 1 220 ? -14.161 -8.670 22.462 1.00 85.75 220 ARG A O 1
ATOM 1779 N N . PHE A 1 221 ? -12.000 -8.482 23.025 1.00 80.12 221 PHE A N 1
ATOM 1780 C CA . PHE A 1 221 ? -12.071 -9.414 24.145 1.00 80.12 221 PHE A CA 1
ATOM 1781 C C . PHE A 1 221 ? -12.417 -8.743 25.454 1.00 80.12 221 PHE A C 1
ATOM 1783 O O . PHE A 1 221 ? -13.287 -9.244 26.163 1.00 80.12 221 PHE A O 1
ATOM 1790 N N . ASN A 1 222 ? -11.814 -7.592 25.748 1.00 76.62 222 ASN A N 1
ATOM 1791 C CA . ASN A 1 222 ? -12.092 -6.932 27.023 1.00 76.62 222 ASN A CA 1
ATOM 1792 C C . ASN A 1 222 ? -13.519 -6.368 27.049 1.00 76.62 222 ASN A C 1
ATOM 1794 O O . ASN A 1 222 ? -14.170 -6.385 28.092 1.00 76.62 222 ASN A O 1
ATOM 1798 N N . TYR A 1 223 ? -14.035 -5.928 25.895 1.00 74.50 223 TYR A N 1
ATOM 1799 C CA . TYR A 1 223 ? -15.343 -5.276 25.816 1.00 74.50 223 TYR A CA 1
ATOM 1800 C C . TYR A 1 223 ? -16.387 -5.982 24.939 1.00 74.50 223 TYR A C 1
ATOM 1802 O O . TYR A 1 223 ? -17.546 -5.569 24.955 1.00 74.50 223 TYR A O 1
ATOM 1810 N N . GLY A 1 224 ? -16.029 -7.026 24.183 1.00 72.00 224 GLY A N 1
ATOM 1811 C CA . GLY A 1 224 ? -16.989 -7.760 23.345 1.00 72.00 224 GLY A CA 1
ATOM 1812 C C . GLY A 1 224 ? -17.538 -6.952 22.163 1.00 72.00 224 GLY A C 1
ATOM 1813 O O . GLY A 1 224 ? -18.675 -7.176 21.745 1.00 72.00 224 GLY A O 1
ATOM 1814 N N . LEU A 1 225 ? -16.791 -5.963 21.658 1.00 81.75 225 LEU A N 1
ATOM 1815 C CA . LEU A 1 225 ? -17.329 -4.969 20.726 1.00 81.75 225 LEU A CA 1
ATOM 1816 C C . LEU A 1 225 ? -17.179 -5.401 19.275 1.00 81.75 225 LEU A C 1
ATOM 1818 O O . LEU A 1 225 ? -16.126 -5.858 18.828 1.00 81.75 225 LEU A O 1
ATOM 1822 N N . ASN A 1 226 ? -18.243 -5.176 18.507 1.00 83.75 226 ASN A N 1
ATOM 1823 C CA . ASN A 1 226 ? -18.364 -5.647 17.130 1.00 83.75 226 ASN A CA 1
ATOM 1824 C C . ASN A 1 226 ? -17.951 -4.613 16.066 1.00 83.75 226 ASN A C 1
ATOM 1826 O O . ASN A 1 226 ? -18.370 -4.720 14.915 1.00 83.75 226 ASN A O 1
ATOM 1830 N N . TYR A 1 227 ? -17.109 -3.636 16.417 1.00 88.25 227 TYR A N 1
ATOM 1831 C CA . TYR A 1 227 ? -16.592 -2.655 15.456 1.00 88.25 227 TYR A CA 1
ATOM 1832 C C . TYR A 1 227 ? -15.803 -3.319 14.328 1.00 88.25 227 TYR A C 1
ATOM 1834 O O . TYR A 1 227 ? -15.130 -4.327 14.535 1.00 88.25 227 TYR A O 1
ATOM 1842 N N . LYS A 1 228 ? -15.848 -2.744 13.126 1.00 90.75 228 LYS A N 1
ATOM 1843 C CA . LYS A 1 228 ? -14.957 -3.165 12.042 1.00 90.75 228 LYS A CA 1
ATOM 1844 C C . LYS A 1 228 ? -13.595 -2.524 12.262 1.00 90.75 228 LYS A C 1
ATOM 1846 O O . LYS A 1 228 ? -13.489 -1.301 12.274 1.00 90.75 228 LYS A O 1
ATOM 1851 N N . ILE A 1 229 ? -12.578 -3.356 12.452 1.00 93.19 229 ILE A N 1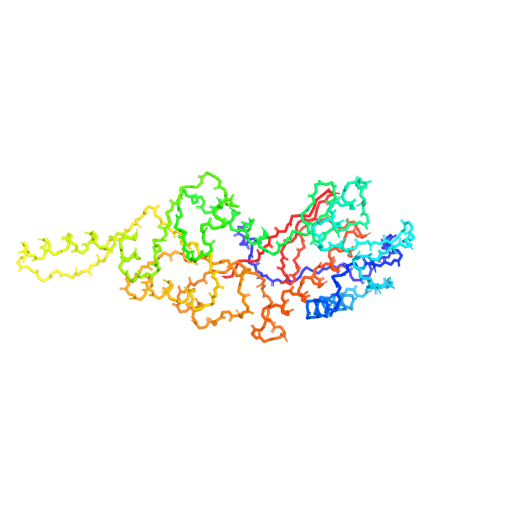
ATOM 1852 C CA . ILE A 1 229 ? -11.198 -2.913 12.6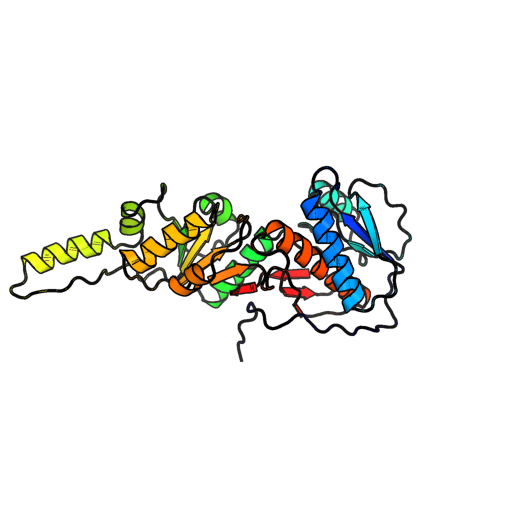28 1.00 93.19 229 ILE A CA 1
ATOM 1853 C C . ILE A 1 229 ? -10.512 -3.019 11.270 1.00 93.19 229 ILE A C 1
ATOM 1855 O O . ILE A 1 229 ? -10.547 -4.077 10.642 1.00 93.19 229 ILE A O 1
ATOM 1859 N N . SER A 1 230 ? -9.941 -1.914 10.806 1.00 94.38 230 SER A N 1
ATOM 1860 C CA . SER A 1 230 ? -9.108 -1.863 9.608 1.00 94.38 230 SER A CA 1
ATOM 1861 C C . SER A 1 230 ? -7.756 -1.261 9.953 1.00 94.38 230 SER A C 1
ATOM 1863 O O . SER A 1 230 ? -7.694 -0.303 10.721 1.00 94.38 230 SER A O 1
ATOM 1865 N N . ILE A 1 231 ? -6.681 -1.773 9.370 1.00 94.69 231 ILE A N 1
ATOM 1866 C CA . ILE A 1 231 ? -5.328 -1.292 9.655 1.00 94.69 231 ILE A CA 1
ATOM 1867 C C . ILE A 1 231 ? -4.597 -0.904 8.377 1.00 94.69 231 ILE A C 1
ATOM 1869 O O . ILE A 1 231 ? -4.825 -1.490 7.317 1.00 94.69 231 ILE A O 1
ATOM 1873 N N . LEU A 1 232 ? -3.688 0.058 8.497 1.00 94.06 232 LEU A N 1
ATOM 1874 C CA . LEU A 1 232 ? -2.712 0.362 7.461 1.00 94.06 232 LEU A CA 1
ATOM 1875 C C . LEU A 1 232 ? -1.375 -0.214 7.900 1.00 94.06 232 LEU A C 1
ATOM 1877 O O . LEU A 1 232 ? -0.894 0.079 8.988 1.00 94.06 232 LEU A O 1
ATOM 1881 N N . THR A 1 233 ? -0.782 -1.055 7.070 1.00 92.56 233 THR A N 1
ATOM 1882 C CA . THR A 1 233 ? 0.407 -1.817 7.448 1.00 92.56 233 THR A CA 1
ATOM 1883 C C . THR A 1 233 ? 1.706 -1.146 7.015 1.00 92.56 233 THR A C 1
ATOM 1885 O O . THR A 1 233 ? 2.771 -1.692 7.280 1.00 92.56 233 THR A O 1
ATOM 1888 N N . PHE A 1 234 ? 1.664 -0.008 6.313 1.00 90.75 234 PHE A N 1
ATOM 1889 C CA . PHE A 1 234 ? 2.841 0.557 5.639 1.00 90.75 234 PHE A CA 1
ATOM 1890 C C . PHE A 1 234 ? 4.042 0.874 6.551 1.00 90.75 234 PHE A C 1
ATOM 1892 O O . PHE A 1 234 ? 5.154 0.908 6.028 1.00 90.75 234 PHE A O 1
ATOM 1899 N N . ASP A 1 235 ? 3.828 1.067 7.856 1.00 89.69 235 ASP A N 1
ATOM 1900 C CA . ASP A 1 235 ? 4.882 1.291 8.863 1.00 89.69 235 ASP A CA 1
ATOM 1901 C C . ASP A 1 235 ? 5.332 -0.007 9.573 1.00 89.69 235 ASP A C 1
ATOM 1903 O O . ASP A 1 235 ? 6.279 0.022 10.349 1.00 89.69 235 ASP A O 1
ATOM 1907 N N . LEU A 1 236 ? 4.689 -1.149 9.297 1.00 90.88 236 LEU A N 1
ATOM 1908 C CA . LEU A 1 236 ? 5.040 -2.450 9.876 1.00 90.88 236 LEU A CA 1
ATOM 1909 C C . LEU A 1 236 ? 6.274 -3.057 9.210 1.00 90.88 236 LEU A C 1
ATOM 1911 O O . LEU A 1 236 ? 6.412 -3.020 7.978 1.00 90.88 236 LEU A O 1
ATOM 1915 N N . ASP A 1 237 ? 7.110 -3.687 10.028 1.00 86.19 237 ASP A N 1
ATOM 1916 C CA . ASP A 1 237 ? 8.344 -4.352 9.613 1.00 86.19 237 ASP A CA 1
ATOM 1917 C C . ASP A 1 237 ? 8.119 -5.848 9.365 1.00 86.19 237 ASP A C 1
ATOM 1919 O O . ASP A 1 237 ? 8.710 -6.421 8.442 1.00 86.19 237 ASP A O 1
ATOM 1923 N N . ASN A 1 238 ? 7.234 -6.464 10.152 1.00 86.62 238 ASN A N 1
ATOM 1924 C CA . ASN A 1 238 ? 6.929 -7.884 10.124 1.00 86.62 238 ASN A CA 1
ATOM 1925 C C . ASN A 1 238 ? 5.470 -8.149 9.765 1.00 86.62 238 ASN A C 1
ATOM 1927 O O . ASN A 1 238 ? 4.562 -7.370 10.052 1.00 86.62 238 ASN A O 1
ATOM 1931 N N . GLN A 1 239 ? 5.237 -9.292 9.126 1.00 86.44 239 GLN A N 1
ATOM 1932 C CA . GLN A 1 239 ? 3.887 -9.712 8.795 1.00 86.44 239 GLN A CA 1
ATOM 1933 C C . GLN A 1 239 ? 3.101 -9.981 10.077 1.00 86.44 239 GLN A C 1
ATOM 1935 O O . GLN A 1 239 ? 3.604 -10.606 11.010 1.00 86.44 239 GLN A O 1
ATOM 1940 N N . LEU A 1 240 ? 1.846 -9.544 10.085 1.00 88.69 240 LEU A N 1
ATOM 1941 C CA . LEU A 1 240 ? 0.931 -9.843 11.173 1.00 88.69 240 LEU A CA 1
ATOM 1942 C C . LEU A 1 240 ? 0.608 -11.338 11.225 1.00 88.69 240 LEU A C 1
ATOM 1944 O O . LEU A 1 240 ? 0.466 -11.997 10.191 1.00 88.69 240 LEU A O 1
ATOM 1948 N N . ASP A 1 241 ? 0.458 -11.862 12.436 1.00 88.81 241 ASP A N 1
ATOM 1949 C CA . ASP A 1 241 ? 0.061 -13.237 12.678 1.00 88.81 241 ASP A CA 1
ATOM 1950 C C . ASP A 1 241 ? -1.362 -13.445 12.150 1.00 88.81 241 ASP A C 1
ATOM 1952 O O . ASP A 1 241 ? -2.317 -12.765 12.537 1.00 88.81 241 ASP A O 1
ATOM 1956 N N . LEU A 1 242 ? -1.501 -14.406 11.239 1.00 87.81 242 LEU A N 1
ATOM 1957 C CA . LEU A 1 242 ? -2.775 -14.735 10.617 1.00 87.81 242 LEU A CA 1
ATOM 1958 C C . LEU A 1 242 ? -3.809 -15.219 11.645 1.00 87.81 242 LEU A C 1
ATOM 1960 O O . LEU A 1 242 ? -5.005 -14.976 11.463 1.00 87.81 242 LEU A O 1
ATOM 1964 N N . ASN A 1 243 ? -3.369 -15.880 12.721 1.00 89.81 243 ASN A N 1
ATOM 1965 C CA . ASN A 1 243 ? -4.243 -16.288 13.814 1.00 89.81 243 ASN A CA 1
ATOM 1966 C C . ASN A 1 243 ? -4.807 -15.061 14.521 1.00 89.81 243 ASN A C 1
ATOM 1968 O O . ASN A 1 243 ? -6.017 -15.006 14.699 1.00 89.81 243 ASN A O 1
ATOM 1972 N N . GLU A 1 244 ? -3.977 -14.067 14.844 1.00 90.00 244 GLU A N 1
ATOM 1973 C CA . GLU A 1 244 ? -4.426 -12.827 15.492 1.00 90.00 244 GLU A CA 1
ATOM 1974 C C . GLU A 1 244 ? -5.365 -12.024 14.585 1.00 90.00 244 GLU A C 1
ATOM 1976 O O . GLU A 1 244 ? -6.441 -11.596 15.011 1.00 90.00 244 GLU A O 1
ATOM 1981 N N . ILE A 1 245 ? -5.027 -11.896 13.296 1.00 90.12 245 ILE A N 1
ATOM 1982 C CA . ILE A 1 245 ? -5.895 -11.254 12.297 1.00 90.12 245 ILE A CA 1
ATOM 1983 C C . ILE A 1 245 ? -7.273 -11.927 12.260 1.00 90.12 245 ILE A C 1
ATOM 1985 O O . ILE A 1 245 ? -8.304 -11.251 12.313 1.00 90.12 245 ILE A O 1
ATOM 1989 N N . THR A 1 246 ? -7.297 -13.261 12.188 1.00 89.19 246 THR A N 1
ATOM 1990 C CA . THR A 1 246 ? -8.537 -14.045 12.103 1.00 89.19 246 THR A CA 1
ATOM 1991 C C . THR A 1 246 ? -9.335 -13.957 13.399 1.00 89.19 246 THR A C 1
ATOM 1993 O O . THR A 1 246 ? -10.549 -13.742 13.376 1.00 89.19 246 THR A O 1
ATOM 1996 N N . LEU A 1 247 ? -8.648 -14.096 14.531 1.00 89.50 247 LEU A N 1
ATOM 1997 C CA . LEU A 1 247 ? -9.212 -14.089 15.872 1.00 89.50 247 LEU A CA 1
ATOM 1998 C C . LEU A 1 247 ? -9.909 -12.757 16.178 1.00 89.50 247 LEU A C 1
ATOM 2000 O O . LEU A 1 247 ? -11.028 -12.742 16.694 1.00 89.50 247 LEU A O 1
ATOM 2004 N N . HIS A 1 248 ? -9.283 -11.643 15.799 1.00 89.19 248 HIS A N 1
ATOM 2005 C CA . HIS A 1 248 ? -9.812 -10.300 16.015 1.00 89.19 248 HIS A CA 1
ATOM 2006 C C . HIS A 1 248 ? -10.667 -9.758 14.861 1.00 89.19 248 HIS A C 1
ATOM 2008 O O . HIS A 1 248 ? -11.256 -8.676 14.995 1.00 89.19 248 HIS A O 1
ATOM 2014 N N . GLN A 1 249 ? -10.775 -10.498 13.753 1.00 89.56 249 GLN A N 1
ATOM 2015 C CA . GLN A 1 249 ? -11.447 -10.072 12.520 1.00 89.56 249 GLN A CA 1
ATOM 2016 C C . GLN A 1 249 ? -10.930 -8.706 12.045 1.00 89.56 249 GLN A C 1
ATOM 2018 O O . GLN A 1 249 ? -11.694 -7.742 11.903 1.00 89.56 249 GLN A O 1
ATOM 2023 N N . ILE A 1 250 ? -9.610 -8.614 11.892 1.00 92.00 250 ILE A N 1
ATOM 2024 C CA . ILE A 1 250 ? -8.918 -7.406 11.449 1.00 92.00 250 ILE A CA 1
ATOM 2025 C C . ILE A 1 250 ? -8.882 -7.401 9.925 1.00 92.00 250 ILE A C 1
ATOM 2027 O O . ILE A 1 250 ? -8.434 -8.367 9.322 1.00 92.00 250 ILE A O 1
ATOM 2031 N N . ASN A 1 251 ? -9.314 -6.301 9.313 1.00 93.12 251 ASN A N 1
ATOM 2032 C CA . ASN A 1 251 ? -9.074 -6.073 7.893 1.00 93.12 251 ASN A CA 1
ATOM 2033 C C . ASN A 1 251 ? -7.774 -5.288 7.710 1.00 93.12 251 ASN A C 1
ATOM 2035 O O . ASN A 1 251 ? -7.448 -4.404 8.504 1.00 93.12 251 ASN A O 1
ATOM 2039 N N . THR A 1 252 ? -7.051 -5.555 6.638 1.00 92.12 252 THR A N 1
ATOM 2040 C CA . THR A 1 252 ? -5.747 -4.967 6.350 1.00 92.12 252 THR A CA 1
ATOM 2041 C C . THR A 1 252 ? -5.771 -4.271 4.998 1.00 92.12 252 THR A C 1
ATOM 2043 O O . THR A 1 252 ? -6.256 -4.812 4.006 1.00 92.12 252 THR A O 1
ATOM 2046 N N . PHE A 1 253 ? -5.245 -3.049 4.951 1.00 92.62 253 PHE A N 1
ATOM 2047 C CA . PHE A 1 253 ? -4.836 -2.420 3.703 1.00 92.62 253 PHE A CA 1
ATOM 2048 C C . PHE A 1 253 ? -3.364 -2.751 3.483 1.00 92.62 253 PHE A C 1
ATOM 2050 O O . PHE A 1 253 ? -2.501 -2.145 4.111 1.00 92.62 253 PHE A O 1
ATOM 2057 N N . ASP A 1 254 ? -3.076 -3.717 2.614 1.00 87.31 254 ASP A N 1
ATOM 2058 C CA . ASP A 1 254 ? -1.707 -4.145 2.306 1.00 87.31 254 ASP A CA 1
ATOM 2059 C C . ASP A 1 254 ? -1.607 -4.745 0.892 1.00 87.31 254 ASP A C 1
ATOM 2061 O O . ASP A 1 254 ? -2.563 -4.741 0.119 1.00 87.31 254 ASP A O 1
ATOM 2065 N N . HIS A 1 255 ? -0.430 -5.242 0.530 1.00 76.00 255 HIS A N 1
ATOM 2066 C CA . HIS A 1 255 ? -0.246 -6.189 -0.560 1.00 76.00 255 HIS A CA 1
ATOM 2067 C C . HIS A 1 255 ? -0.785 -7.583 -0.185 1.00 76.00 255 HIS A C 1
ATOM 2069 O O . HIS A 1 255 ? -0.972 -7.902 0.985 1.00 76.00 255 HIS A O 1
ATOM 2075 N N . THR A 1 256 ? -1.064 -8.417 -1.186 1.00 69.62 256 THR A N 1
ATOM 2076 C CA . THR A 1 256 ? -1.859 -9.659 -1.032 1.00 69.62 256 THR A CA 1
ATOM 2077 C C . THR A 1 256 ? -1.138 -10.954 -1.293 1.00 69.62 256 THR A C 1
ATOM 2079 O O . THR A 1 256 ? -1.756 -12.016 -1.362 1.00 69.62 256 THR A O 1
ATOM 2082 N N . TYR A 1 257 ? 0.162 -10.878 -1.502 1.00 66.38 257 TYR A N 1
ATOM 2083 C CA . TYR A 1 257 ? 0.937 -12.037 -1.883 1.00 66.38 257 TYR A CA 1
ATOM 2084 C C . TYR A 1 257 ? 1.415 -12.823 -0.651 1.00 66.38 257 TYR A C 1
ATOM 2086 O O . TYR A 1 257 ? 1.755 -12.224 0.369 1.00 66.38 257 TYR A O 1
ATOM 2094 N N . GLU A 1 258 ? 1.466 -14.157 -0.759 1.00 61.47 258 GLU A N 1
ATOM 2095 C CA . GLU A 1 258 ? 2.135 -15.037 0.210 1.00 61.47 258 GLU A CA 1
ATOM 2096 C C . GLU A 1 258 ? 3.621 -14.665 0.252 1.00 61.47 258 GLU A C 1
ATOM 2098 O O . GLU A 1 258 ? 4.382 -15.084 -0.614 1.00 61.47 258 GLU A O 1
ATOM 2103 N N . ASN A 1 259 ? 4.019 -13.817 1.205 1.00 67.88 259 ASN A N 1
ATOM 2104 C CA . ASN A 1 259 ? 5.359 -13.237 1.297 1.00 67.88 259 ASN A CA 1
ATOM 2105 C C . ASN A 1 259 ? 6.444 -14.298 1.001 1.00 67.88 259 ASN A C 1
ATOM 2107 O O . ASN A 1 259 ? 6.660 -15.201 1.817 1.00 67.88 259 ASN A O 1
ATOM 2111 N N . PRO A 1 260 ? 7.167 -14.208 -0.138 1.00 70.94 260 PRO A N 1
ATOM 2112 C CA . PRO A 1 260 ? 8.117 -15.246 -0.523 1.00 70.94 260 PRO A CA 1
ATOM 2113 C C . PRO A 1 260 ? 9.370 -15.209 0.362 1.00 70.94 260 PRO A C 1
ATOM 2115 O O . PRO A 1 260 ? 10.231 -16.080 0.262 1.00 70.94 260 PRO A O 1
ATOM 2118 N N . PHE A 1 261 ? 9.466 -14.204 1.236 1.00 83.44 261 PHE A N 1
ATOM 2119 C CA . PHE A 1 261 ? 10.541 -13.974 2.187 1.00 83.44 261 PHE A CA 1
ATOM 2120 C C . PHE A 1 261 ? 10.072 -14.144 3.642 1.00 83.44 261 PHE A C 1
ATOM 2122 O O . PHE A 1 261 ? 10.691 -13.608 4.563 1.00 83.44 261 PHE A O 1
ATOM 2129 N N . GLY A 1 262 ? 9.007 -14.922 3.869 1.00 79.19 262 GLY A N 1
ATOM 2130 C CA . GLY A 1 262 ? 8.547 -15.296 5.206 1.00 79.19 262 GLY A CA 1
ATOM 2131 C C . GLY A 1 262 ? 7.880 -14.132 5.934 1.00 79.19 262 GLY A C 1
ATOM 2132 O O . GLY A 1 262 ? 6.888 -13.605 5.455 1.00 79.19 262 GLY A O 1
ATOM 2133 N N . TYR A 1 263 ? 8.402 -13.731 7.094 1.00 76.12 263 TYR A N 1
ATOM 2134 C CA . TYR A 1 263 ? 7.807 -12.652 7.896 1.00 76.12 263 TYR A CA 1
ATOM 2135 C C . TYR A 1 263 ? 8.330 -11.252 7.541 1.00 76.12 263 TYR A C 1
ATOM 2137 O O . TYR A 1 263 ? 7.783 -10.270 8.028 1.00 76.12 263 TYR A O 1
ATOM 2145 N N . ASP A 1 264 ? 9.356 -11.134 6.691 1.00 86.38 264 ASP A N 1
ATOM 2146 C CA . ASP A 1 264 ? 10.020 -9.858 6.391 1.00 86.38 264 ASP A CA 1
ATOM 2147 C C . ASP A 1 264 ? 9.222 -9.039 5.359 1.00 86.38 264 ASP A C 1
ATOM 2149 O O . ASP A 1 264 ? 9.288 -9.290 4.146 1.00 86.38 264 ASP A O 1
ATOM 2153 N N . LEU A 1 265 ? 8.431 -8.067 5.829 1.00 86.94 265 LEU A N 1
ATOM 2154 C CA . LEU A 1 265 ? 7.577 -7.261 4.951 1.00 86.94 265 LEU A CA 1
ATOM 2155 C C . LEU A 1 265 ? 8.380 -6.296 4.092 1.00 86.94 265 LEU A C 1
ATOM 2157 O O . LEU A 1 265 ? 7.962 -5.999 2.972 1.00 86.94 265 LEU A O 1
ATOM 2161 N N . LYS A 1 266 ? 9.528 -5.805 4.572 1.00 88.56 266 LYS A N 1
ATOM 2162 C CA . LYS A 1 266 ? 10.373 -4.879 3.803 1.00 88.56 266 LYS A CA 1
ATOM 2163 C C . LYS A 1 266 ? 10.848 -5.538 2.513 1.00 88.56 266 LYS A C 1
ATOM 2165 O O . LYS A 1 266 ? 10.720 -4.946 1.437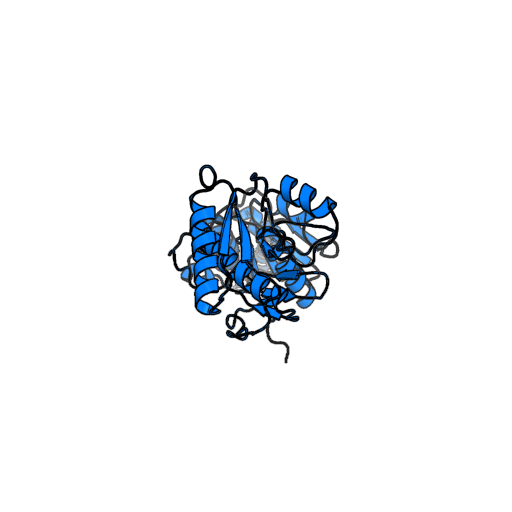 1.00 88.56 266 LYS A O 1
ATOM 2170 N N . LYS A 1 267 ? 11.320 -6.784 2.595 1.00 91.44 267 LYS A N 1
ATOM 2171 C CA . LYS A 1 267 ? 11.720 -7.569 1.415 1.00 91.44 267 LYS A CA 1
ATOM 2172 C C . LYS A 1 267 ? 10.542 -7.848 0.493 1.00 91.44 267 LYS A C 1
ATOM 2174 O O . LYS A 1 267 ? 10.644 -7.607 -0.710 1.00 91.44 267 LYS A O 1
ATOM 2179 N N . SER A 1 268 ? 9.413 -8.283 1.057 1.00 90.38 268 SER A N 1
ATOM 2180 C CA . SER A 1 268 ? 8.187 -8.555 0.295 1.00 90.38 268 SER A CA 1
ATOM 2181 C C . SER A 1 268 ? 7.706 -7.334 -0.482 1.00 90.38 268 SER A C 1
ATOM 2183 O O . SER A 1 268 ? 7.485 -7.400 -1.689 1.00 90.38 268 SER A O 1
ATOM 2185 N N . ARG A 1 269 ? 7.610 -6.176 0.176 1.00 90.38 269 ARG A N 1
ATOM 2186 C CA . ARG A 1 269 ? 7.173 -4.916 -0.442 1.00 90.38 269 ARG A CA 1
ATOM 2187 C C . ARG A 1 269 ? 8.127 -4.453 -1.530 1.00 90.38 269 ARG A C 1
ATOM 2189 O O . ARG A 1 269 ? 7.675 -4.044 -2.592 1.00 90.38 269 ARG A O 1
ATOM 2196 N N . SER A 1 270 ? 9.433 -4.563 -1.296 1.00 93.56 270 SER A N 1
ATOM 2197 C CA . SER A 1 270 ? 10.446 -4.211 -2.300 1.00 93.56 270 SER A CA 1
ATOM 2198 C C . SER A 1 270 ? 10.301 -5.085 -3.547 1.00 93.56 270 SER A C 1
ATOM 2200 O O . SER A 1 270 ? 10.221 -4.581 -4.664 1.00 93.56 270 SER A O 1
ATOM 2202 N N . TYR A 1 271 ? 10.179 -6.397 -3.351 1.00 94.69 271 TYR A N 1
ATOM 2203 C CA . TYR A 1 271 ? 10.003 -7.363 -4.429 1.00 94.69 271 TYR A CA 1
ATOM 2204 C C . TYR A 1 271 ? 8.699 -7.192 -5.202 1.00 94.69 271 TYR A C 1
ATOM 2206 O O . TYR A 1 271 ? 8.704 -7.150 -6.432 1.00 94.69 271 TYR A O 1
ATOM 2214 N N . THR A 1 272 ? 7.578 -7.068 -4.499 1.00 93.25 272 THR A N 1
ATOM 2215 C CA . THR A 1 272 ? 6.270 -6.876 -5.132 1.00 93.25 272 THR A CA 1
ATOM 2216 C C . THR A 1 272 ? 6.214 -5.556 -5.895 1.00 93.25 272 THR A C 1
ATOM 2218 O O . THR A 1 272 ? 5.727 -5.537 -7.022 1.00 93.25 272 THR A O 1
ATOM 2221 N N . LEU A 1 273 ? 6.816 -4.486 -5.363 1.00 94.69 273 LEU A N 1
ATOM 2222 C CA . LEU A 1 273 ? 6.962 -3.224 -6.085 1.00 94.69 273 LEU A CA 1
ATOM 2223 C C . LEU A 1 273 ? 7.806 -3.388 -7.355 1.00 94.69 273 LEU A C 1
ATOM 2225 O O . LEU A 1 273 ? 7.434 -2.852 -8.392 1.00 94.69 273 LEU A O 1
ATOM 2229 N N . GLY A 1 274 ? 8.897 -4.158 -7.306 1.00 96.12 274 GLY A N 1
ATOM 2230 C CA . GLY A 1 274 ? 9.717 -4.471 -8.481 1.00 96.12 274 GLY A CA 1
ATOM 2231 C C . GLY A 1 274 ? 8.947 -5.206 -9.573 1.00 96.12 274 GLY A C 1
ATOM 2232 O O . GLY A 1 274 ? 8.988 -4.816 -10.743 1.00 96.12 274 GLY A O 1
ATOM 2233 N N . TYR A 1 275 ? 8.198 -6.239 -9.187 1.00 95.88 275 TYR A N 1
ATOM 2234 C CA . TYR A 1 275 ? 7.339 -6.975 -10.113 1.00 95.88 275 TYR A CA 1
ATOM 2235 C C . TYR A 1 275 ? 6.317 -6.043 -10.772 1.00 95.88 275 TYR A C 1
ATOM 2237 O O . TYR A 1 275 ? 6.191 -5.999 -11.999 1.00 95.88 275 TYR A O 1
ATOM 2245 N N . ASP A 1 276 ? 5.633 -5.248 -9.953 1.00 95.75 276 ASP A N 1
ATOM 2246 C CA . ASP A 1 276 ? 4.565 -4.361 -10.394 1.00 95.75 276 ASP A CA 1
ATOM 2247 C C . ASP A 1 276 ? 5.101 -3.234 -11.278 1.00 95.75 276 ASP A C 1
ATOM 2249 O O . ASP A 1 276 ? 4.499 -2.920 -12.303 1.00 95.75 276 ASP A O 1
ATOM 2253 N N . SER A 1 277 ? 6.270 -2.675 -10.966 1.00 96.94 277 SER A N 1
ATOM 2254 C CA . SER A 1 277 ? 6.944 -1.688 -11.810 1.00 96.94 277 SER A CA 1
ATOM 2255 C C . SER A 1 277 ? 7.212 -2.217 -13.221 1.00 96.94 277 SER A C 1
ATOM 2257 O O . SER A 1 277 ? 6.933 -1.521 -14.199 1.00 96.94 277 SER A O 1
ATOM 2259 N N . MET A 1 278 ? 7.714 -3.449 -13.352 1.00 96.50 278 MET A N 1
ATOM 2260 C CA . MET A 1 278 ? 7.957 -4.065 -14.661 1.00 96.50 278 MET A CA 1
ATOM 2261 C C . MET A 1 278 ? 6.648 -4.393 -15.388 1.00 96.50 278 MET A C 1
ATOM 2263 O O . MET A 1 278 ? 6.540 -4.145 -16.590 1.00 96.50 278 MET A O 1
ATOM 2267 N N . LEU A 1 279 ? 5.637 -4.895 -14.669 1.00 95.38 279 LEU A N 1
ATOM 2268 C CA . LEU A 1 279 ? 4.293 -5.134 -15.203 1.00 95.38 279 LEU A CA 1
ATOM 2269 C C . LEU A 1 279 ? 3.689 -3.847 -15.782 1.00 95.38 279 LEU A C 1
ATOM 2271 O O . LEU A 1 279 ? 3.185 -3.843 -16.907 1.00 95.38 279 LEU A O 1
ATOM 2275 N N . LEU A 1 280 ? 3.775 -2.748 -15.033 1.00 95.75 280 LEU A N 1
ATOM 2276 C CA . LEU A 1 280 ? 3.288 -1.432 -15.434 1.00 95.75 280 LEU A CA 1
ATOM 2277 C C . LEU A 1 280 ? 4.056 -0.885 -16.633 1.00 95.75 280 LEU A C 1
ATOM 2279 O O . LEU A 1 280 ? 3.432 -0.426 -17.590 1.00 95.75 280 LEU A O 1
ATOM 2283 N N . ALA A 1 281 ? 5.387 -0.964 -16.610 1.00 94.38 281 ALA A N 1
ATOM 2284 C CA . ALA A 1 281 ? 6.227 -0.528 -17.718 1.00 94.38 281 ALA A CA 1
ATOM 2285 C C . ALA A 1 281 ? 5.908 -1.306 -19.000 1.00 94.38 281 ALA A C 1
ATOM 2287 O O . ALA A 1 281 ? 5.704 -0.700 -20.052 1.00 94.38 281 ALA A O 1
ATOM 2288 N N . TYR A 1 282 ? 5.780 -2.633 -18.905 1.00 92.81 282 TYR A N 1
ATOM 2289 C CA . TYR A 1 282 ? 5.424 -3.490 -20.034 1.00 92.81 282 TYR A CA 1
ATOM 2290 C C . TYR A 1 282 ? 4.024 -3.183 -20.570 1.00 92.81 282 TYR A C 1
ATOM 2292 O O . TYR A 1 282 ? 3.824 -3.042 -21.777 1.00 92.81 282 TYR A O 1
ATOM 2300 N N . ALA A 1 283 ? 3.036 -3.031 -19.691 1.00 92.31 283 ALA A N 1
ATOM 2301 C CA . ALA A 1 283 ? 1.686 -2.696 -20.114 1.00 92.31 283 ALA A CA 1
ATOM 2302 C C . ALA A 1 283 ? 1.626 -1.318 -20.787 1.00 92.31 283 ALA A C 1
ATOM 2304 O O . ALA A 1 283 ? 0.989 -1.150 -21.830 1.00 92.31 283 ALA A O 1
ATOM 2305 N N . LYS A 1 284 ? 2.333 -0.336 -20.223 1.00 90.12 284 LYS A N 1
ATOM 2306 C CA . LYS A 1 284 ? 2.356 1.034 -20.725 1.00 90.12 284 LYS A CA 1
ATOM 2307 C C . LYS A 1 284 ? 3.085 1.154 -22.063 1.00 90.12 284 LYS A C 1
ATOM 2309 O O . LYS A 1 284 ? 2.552 1.806 -22.966 1.00 90.12 284 LYS A O 1
ATOM 2314 N N . SER A 1 285 ? 4.244 0.514 -22.222 1.00 89.69 285 SER A N 1
ATOM 2315 C CA . SER A 1 285 ? 5.009 0.506 -23.479 1.00 89.69 285 SER A CA 1
ATOM 2316 C C . SER A 1 285 ? 4.225 -0.131 -24.634 1.00 89.69 285 SER A C 1
ATOM 2318 O O . SER A 1 285 ? 4.375 0.282 -25.784 1.00 89.69 285 SER A O 1
ATOM 2320 N N . ASN A 1 286 ? 3.311 -1.054 -24.313 1.00 88.06 286 ASN A N 1
ATOM 2321 C CA . ASN A 1 286 ? 2.384 -1.693 -25.248 1.00 88.06 286 ASN A CA 1
ATOM 2322 C C . ASN A 1 286 ? 0.988 -1.037 -25.290 1.00 88.06 286 ASN A C 1
ATOM 2324 O O . ASN A 1 286 ? 0.047 -1.599 -25.848 1.00 88.06 286 ASN A O 1
ATOM 2328 N N . LYS A 1 287 ? 0.833 0.169 -24.721 1.00 88.62 287 LYS A N 1
ATOM 2329 C CA . LYS A 1 287 ? -0.398 0.986 -24.767 1.00 88.62 287 LYS A CA 1
ATOM 2330 C C . LYS A 1 287 ? -1.644 0.301 -24.185 1.00 88.62 287 LYS A C 1
ATOM 2332 O O . LYS A 1 287 ? -2.766 0.643 -24.567 1.00 88.62 287 LYS A O 1
ATOM 2337 N N . LEU A 1 288 ? -1.467 -0.623 -23.245 1.00 89.81 288 LEU A N 1
ATOM 2338 C CA . LEU A 1 288 ? -2.573 -1.235 -22.517 1.00 89.81 288 LEU A CA 1
ATOM 2339 C C . LEU A 1 288 ? -3.165 -0.228 -21.523 1.00 89.81 288 LEU A C 1
ATOM 2341 O O . LEU A 1 288 ? -2.443 0.515 -20.856 1.00 89.81 288 LEU A O 1
ATOM 2345 N N . LEU A 1 289 ? -4.494 -0.191 -21.453 1.00 91.19 289 LEU A N 1
ATOM 2346 C CA . LEU A 1 289 ? -5.271 0.686 -20.578 1.00 91.19 289 LEU A CA 1
ATOM 2347 C C . LEU A 1 289 ? -6.276 -0.153 -19.786 1.00 91.19 289 LEU A C 1
ATOM 2349 O O . LEU A 1 289 ? -6.712 -1.200 -20.261 1.00 91.19 289 LEU A O 1
ATOM 2353 N N . GLY A 1 290 ? -6.692 0.352 -18.627 1.00 92.19 290 GLY A N 1
ATOM 2354 C CA . GLY A 1 290 ? -7.632 -0.324 -17.736 1.00 92.19 290 GLY A CA 1
ATOM 2355 C C . GLY A 1 290 ? -6.989 -0.769 -16.428 1.00 92.19 290 GLY A C 1
ATOM 2356 O O . GLY A 1 290 ? -5.930 -0.272 -16.045 1.00 92.19 290 GLY A O 1
ATOM 2357 N N . GLU A 1 291 ? -7.669 -1.666 -15.723 1.00 93.44 291 GLU A N 1
ATOM 2358 C CA . GLU A 1 291 ? -7.200 -2.210 -14.450 1.00 93.44 291 GLU A CA 1
ATOM 2359 C C . GLU A 1 291 ? -6.115 -3.272 -14.680 1.00 93.44 291 GLU A C 1
ATOM 2361 O O . GLU A 1 291 ? -6.286 -4.184 -15.489 1.00 93.44 291 GLU A O 1
ATOM 2366 N N . LEU A 1 292 ? -5.013 -3.150 -13.946 1.00 93.25 292 LEU A N 1
ATOM 2367 C CA . LEU A 1 292 ? -3.951 -4.132 -13.808 1.00 93.25 292 LEU A CA 1
ATOM 2368 C C . LEU A 1 292 ? -3.771 -4.450 -12.329 1.00 93.25 292 LEU A C 1
ATOM 2370 O O . LEU A 1 292 ? -3.650 -3.562 -11.496 1.00 93.25 292 LEU A O 1
ATOM 2374 N N . ARG A 1 293 ? -3.728 -5.732 -12.012 1.00 93.00 293 ARG A N 1
ATOM 2375 C CA . ARG A 1 293 ? -3.502 -6.272 -10.675 1.00 93.00 293 ARG A CA 1
ATOM 2376 C C . ARG A 1 293 ? -2.092 -6.832 -10.638 1.00 93.00 293 ARG A C 1
ATOM 2378 O O . ARG A 1 293 ? -1.796 -7.744 -11.408 1.00 93.00 293 ARG A O 1
ATOM 2385 N N . GLY A 1 294 ? -1.242 -6.241 -9.813 1.00 92.81 294 GLY A N 1
ATOM 2386 C CA . GLY A 1 294 ? 0.099 -6.721 -9.502 1.00 92.81 294 GLY A CA 1
ATOM 2387 C C . GLY A 1 294 ? 0.127 -7.487 -8.179 1.00 92.81 294 GLY A C 1
ATOM 2388 O O . GLY A 1 294 ? -0.920 -7.753 -7.587 1.00 92.81 294 GLY A O 1
ATOM 2389 N N . TYR A 1 295 ? 1.309 -7.844 -7.695 1.00 91.38 295 TYR A N 1
ATOM 2390 C CA . TYR A 1 295 ? 1.462 -8.433 -6.366 1.00 91.38 295 TYR A CA 1
ATOM 2391 C C . TYR A 1 295 ? 1.321 -7.402 -5.241 1.00 91.38 295 TYR A C 1
ATOM 2393 O O . TYR A 1 295 ? 0.815 -7.728 -4.170 1.00 91.38 295 TYR A O 1
ATOM 2401 N N . GLY A 1 296 ? 1.782 -6.175 -5.479 1.00 89.19 296 GLY A N 1
ATOM 2402 C CA . GLY A 1 296 ? 1.828 -5.074 -4.519 1.00 89.19 296 GLY A CA 1
ATOM 2403 C C . GLY A 1 296 ? 0.569 -4.211 -4.513 1.00 89.19 296 GLY A C 1
ATOM 2404 O O . GLY A 1 296 ? 0.230 -3.627 -3.483 1.00 89.19 296 GLY A O 1
ATOM 2405 N N . GLY A 1 297 ? -0.158 -4.145 -5.631 1.00 91.69 297 GLY A N 1
ATOM 2406 C CA . GLY A 1 297 ? -1.397 -3.374 -5.689 1.00 91.69 297 GLY A CA 1
ATOM 2407 C C . GLY A 1 297 ? -2.238 -3.536 -6.951 1.00 91.69 297 GLY A C 1
ATOM 2408 O O . GLY A 1 297 ? -1.940 -4.299 -7.870 1.00 91.69 297 GLY A O 1
ATOM 2409 N N . ILE A 1 298 ? -3.321 -2.768 -6.973 1.00 93.25 298 ILE A N 1
ATOM 2410 C CA . ILE A 1 298 ? -4.246 -2.595 -8.087 1.00 93.25 298 ILE A CA 1
ATOM 2411 C C . ILE A 1 298 ? -3.972 -1.240 -8.723 1.00 93.25 298 ILE A C 1
ATOM 2413 O O . ILE A 1 298 ? -4.009 -0.198 -8.067 1.00 93.25 298 ILE A O 1
ATOM 2417 N N . TYR A 1 299 ? -3.754 -1.249 -10.027 1.00 93.94 299 TYR A N 1
ATOM 2418 C CA . TYR A 1 299 ? -3.393 -0.088 -10.813 1.00 93.94 299 TYR A CA 1
ATOM 2419 C C . TYR A 1 299 ? -4.438 0.157 -11.892 1.00 93.94 299 TYR A C 1
ATOM 2421 O O . TYR A 1 299 ? -4.771 -0.739 -12.655 1.00 93.94 299 TYR A O 1
ATOM 2429 N N . THR A 1 300 ? -4.945 1.379 -12.012 1.00 94.25 300 THR A N 1
ATOM 2430 C CA . THR A 1 300 ? -5.776 1.780 -13.155 1.00 94.25 300 THR A CA 1
ATOM 2431 C C . THR A 1 300 ? -4.957 2.652 -14.094 1.00 94.25 300 THR A C 1
ATOM 2433 O O . THR A 1 300 ? -4.616 3.791 -13.766 1.00 94.25 300 THR A O 1
ATOM 2436 N N . LEU A 1 301 ? -4.644 2.118 -15.274 1.00 93.56 301 LEU A N 1
ATOM 2437 C CA . LEU A 1 301 ? -3.849 2.793 -16.290 1.00 93.56 301 LEU A CA 1
ATOM 2438 C C . LEU A 1 301 ? -4.768 3.565 -17.224 1.00 93.56 301 LEU A C 1
ATOM 2440 O O . LEU A 1 301 ? -5.635 3.011 -17.904 1.00 93.56 301 LEU A O 1
ATOM 2444 N N . THR A 1 302 ? -4.529 4.867 -17.300 1.00 91.00 302 THR A N 1
ATOM 2445 C CA . THR A 1 302 ? -5.167 5.750 -18.274 1.00 91.00 302 THR A CA 1
ATOM 2446 C C . THR A 1 302 ? -4.118 6.314 -19.228 1.00 91.00 302 THR A C 1
ATOM 2448 O O . THR A 1 302 ? -2.920 6.071 -19.098 1.00 91.00 302 THR A O 1
ATOM 2451 N N . LYS A 1 303 ? -4.540 7.134 -20.196 1.00 86.12 303 LYS A N 1
ATOM 2452 C CA . LYS A 1 303 ? -3.592 7.810 -21.094 1.00 86.12 303 LYS A CA 1
ATOM 2453 C C . LYS A 1 303 ? -2.645 8.774 -20.371 1.00 86.12 303 LYS A C 1
ATOM 2455 O O . LYS A 1 303 ? -1.585 9.051 -20.921 1.00 86.12 303 LYS A O 1
ATOM 2460 N N . ARG A 1 304 ? -3.025 9.291 -19.193 1.00 86.12 304 ARG A N 1
ATOM 2461 C CA . ARG A 1 304 ? -2.324 10.395 -18.506 1.00 86.12 304 ARG A CA 1
ATOM 2462 C C . ARG A 1 304 ? -1.883 10.101 -17.072 1.00 86.12 304 ARG A C 1
ATOM 2464 O O . ARG A 1 304 ? -0.982 10.764 -16.593 1.00 86.12 304 ARG A O 1
ATOM 2471 N N . LYS A 1 305 ? -2.498 9.131 -16.397 1.00 91.19 305 LYS A N 1
ATOM 2472 C CA . LYS A 1 305 ? -2.203 8.788 -15.000 1.00 91.19 305 LYS A CA 1
ATOM 2473 C C . LYS A 1 305 ? -2.250 7.286 -14.751 1.00 91.19 305 LYS A C 1
ATOM 2475 O O . LYS A 1 305 ? -2.975 6.571 -15.453 1.00 91.19 305 LYS A O 1
ATOM 2480 N N . ILE A 1 306 ? -1.537 6.876 -13.710 1.00 93.88 306 ILE A N 1
ATOM 2481 C CA . ILE A 1 306 ? -1.683 5.590 -13.033 1.00 93.88 306 ILE A CA 1
ATOM 2482 C C . ILE A 1 306 ? -2.350 5.895 -11.691 1.00 93.88 306 ILE A C 1
ATOM 2484 O O . ILE A 1 306 ? -1.848 6.709 -10.921 1.00 93.88 306 ILE A O 1
ATOM 2488 N N . GLU A 1 307 ? -3.502 5.290 -11.420 1.00 92.12 307 GLU A N 1
ATOM 2489 C CA . GLU A 1 307 ? -4.072 5.301 -10.069 1.00 92.12 307 GLU A CA 1
ATOM 2490 C C . GLU A 1 307 ? -3.685 4.010 -9.366 1.00 92.12 307 GLU A C 1
ATOM 2492 O O . GLU A 1 307 ? -3.991 2.943 -9.884 1.00 92.12 307 GLU A O 1
ATOM 2497 N N . SER A 1 308 ? -3.051 4.104 -8.201 1.00 91.62 308 SER A N 1
ATOM 2498 C CA . SER A 1 308 ? -2.681 2.943 -7.388 1.00 91.62 308 SER A CA 1
ATOM 2499 C C . SER A 1 308 ? -3.623 2.786 -6.197 1.00 91.62 308 SER A C 1
ATOM 2501 O O . SER A 1 308 ? -4.094 3.769 -5.611 1.00 91.62 308 SER A O 1
ATOM 2503 N N . SER A 1 309 ? -3.934 1.547 -5.845 1.00 91.19 309 SER A N 1
ATOM 2504 C CA . SER A 1 309 ? -4.662 1.169 -4.639 1.00 91.19 309 SER A CA 1
ATOM 2505 C C . SER A 1 309 ? -4.075 -0.130 -4.099 1.00 91.19 309 SER A C 1
ATOM 2507 O O . SER A 1 309 ? -3.841 -1.068 -4.853 1.00 91.19 309 SER A O 1
ATOM 2509 N N . SER A 1 310 ? -3.817 -0.174 -2.801 1.00 92.19 310 SER A N 1
ATOM 2510 C CA . SER A 1 310 ? -3.494 -1.399 -2.084 1.00 92.19 310 SER A CA 1
ATOM 2511 C C . SER A 1 310 ? -4.712 -2.308 -2.028 1.00 92.19 310 SER A C 1
ATOM 2513 O O . SER A 1 310 ? -5.859 -1.872 -2.199 1.00 92.19 310 SER A O 1
ATOM 2515 N N . TYR A 1 311 ? -4.452 -3.578 -1.777 1.00 91.50 311 TYR A N 1
ATOM 2516 C CA . TYR A 1 311 ? -5.518 -4.526 -1.573 1.00 91.50 311 TYR A CA 1
ATOM 2517 C C . TYR A 1 311 ? -6.127 -4.381 -0.178 1.00 91.50 311 TYR A C 1
ATOM 2519 O O . TYR A 1 311 ? -5.535 -3.791 0.726 1.00 91.50 311 TYR A O 1
ATOM 2527 N N . PHE A 1 312 ? -7.341 -4.900 -0.038 1.00 89.50 312 PHE A N 1
ATOM 2528 C CA . PHE A 1 312 ? -8.088 -4.968 1.208 1.00 89.50 312 PHE A CA 1
ATOM 2529 C C . PHE A 1 312 ? -8.369 -6.435 1.531 1.00 89.50 312 PHE A C 1
ATOM 2531 O O . PHE A 1 312 ? -9.104 -7.080 0.774 1.00 89.50 312 PHE A O 1
ATOM 2538 N N . ASN A 1 313 ? -7.773 -6.930 2.618 1.00 84.19 313 ASN A N 1
ATOM 2539 C CA . ASN A 1 313 ? -7.841 -8.332 3.049 1.00 84.19 313 ASN A CA 1
ATOM 2540 C C . ASN A 1 313 ? -8.462 -8.468 4.421 1.00 84.19 313 ASN A C 1
ATOM 2542 O O . ASN A 1 313 ? -8.098 -7.639 5.281 1.00 84.19 313 ASN A O 1
#

Sequence (313 aa):
MPIDNLAFTTISNVPKNLTESNAFEYIFLIPDPNEYESFSTYYQLGVMHAYMDLKIKNSVKFFDEGSSLDSNQNSFIIGPFDPMQVEILDNQGANLNLILMNTARNNMFVPPNSQAQINSLNKHLLRLKATKILLAGNNAQKNFERLDQNLDYVFLQQPLSENNIRFTLGVSQSESRYELVKEASFSKVNFEPRTRTDIDQIVIFPENEDEVYDIASNIRFNYGLNYKISILTFDLDNQLDLNEITLHQINTFDHTYENPFGYDLKKSRSYTLGYDSMLLAYAKSNKLLGELRGYGGIYTLTKRKIESSSYFN

Organism: NCBI:txid2030880

InterPro domains:
  IPR028082 Periplasmic binding protein-like I [SSF53822] (33-284)

Radius of gyration: 23.12 Å; chains: 1; bounding box: 60×36×74 Å